Protein AF-A0AAV7DRZ9-F1 (afdb_monomer_lite)

Foldseek 3Di:
DDDDDDDDDDDDDDDDDDDDDDDDDDDDDDDDDDDDDDDDDDDDDDDPCPVVVVVVVVVVVVVLPPDDVLLVVLVVLVVVLVVCVVVVVLVVNVVSLVVSVVSLVPDCCDPPRVDPRSCSQVSLVSVLVSLLVQLLSCLVVVNLVSNVVSVVSNVCSVPVCVPPYDDDPSVLLSLLLVLLSCVLVVVVVVSVVSVVVDDPVSCPDPSNVLSVVLVVCVVVLVVVVLLVCCVVDPDPSCNSSSVSSLVVSLVVLVVVCLVPDQKAALVVNCVSSVPPDSVVVVVCCVPPPVQWDQDPRMTGRPPPPDDPPVVPPPVVVVVVVVVVVVVVVPPDD

Organism: Aristolochia fimbriata (NCBI:txid158543)

Structure (mmCIF, N/CA/C/O backbone):
data_AF-A0AAV7DRZ9-F1
#
_entry.id   AF-A0AAV7DRZ9-F1
#
loop_
_atom_site.group_PDB
_atom_site.id
_atom_site.type_symbol
_atom_site.label_atom_id
_atom_site.label_alt_id
_atom_site.label_comp_id
_atom_site.label_asym_id
_atom_site.label_entity_id
_atom_site.label_seq_id
_atom_site.pdbx_PDB_ins_code
_atom_site.Cartn_x
_atom_site.Cartn_y
_atom_site.Cartn_z
_atom_site.occupancy
_atom_site.B_iso_or_equiv
_atom_site.auth_seq_id
_atom_site.auth_comp_id
_atom_site.auth_asym_id
_atom_site.auth_atom_id
_atom_site.pdbx_PDB_model_num
ATOM 1 N N . MET A 1 1 ? -40.413 0.916 20.045 1.00 35.22 1 MET A N 1
ATOM 2 C CA . MET A 1 1 ? -39.673 1.500 21.181 1.00 35.22 1 MET A CA 1
ATOM 3 C C . MET A 1 1 ? -38.399 2.095 20.602 1.00 35.22 1 MET A C 1
ATOM 5 O O . MET A 1 1 ? -37.513 1.352 20.212 1.00 35.22 1 MET A O 1
ATOM 9 N N . PHE A 1 2 ? -38.403 3.407 20.360 1.00 20.62 2 PHE A N 1
ATOM 10 C CA . PHE A 1 2 ? -37.291 4.137 19.747 1.00 20.62 2 PHE A CA 1
ATOM 11 C C . PHE A 1 2 ? -36.200 4.354 20.800 1.00 20.62 2 PHE A C 1
ATOM 13 O O . PHE A 1 2 ? -36.477 4.968 21.828 1.00 20.62 2 PHE A O 1
ATOM 20 N N . ILE A 1 3 ? -34.983 3.868 20.550 1.00 28.22 3 ILE A N 1
ATOM 21 C CA . ILE A 1 3 ? -33.801 4.224 21.342 1.00 28.22 3 ILE A CA 1
ATOM 22 C C . ILE A 1 3 ? -32.994 5.229 20.525 1.00 28.22 3 ILE A C 1
ATOM 24 O O . ILE A 1 3 ? -32.479 4.940 19.447 1.00 28.22 3 ILE A O 1
ATOM 28 N N . VAL A 1 4 ? -32.973 6.447 21.052 1.00 23.84 4 VAL A N 1
ATOM 29 C CA . VAL A 1 4 ? -32.245 7.615 20.570 1.00 23.84 4 VAL A CA 1
ATOM 30 C C . VAL A 1 4 ? -30.758 7.391 20.839 1.00 23.84 4 VAL A C 1
ATOM 32 O O . VAL A 1 4 ? -30.348 7.366 21.994 1.00 23.84 4 VAL A O 1
ATOM 35 N N . CYS A 1 5 ? -29.949 7.242 19.788 1.00 24.61 5 CYS A N 1
ATOM 36 C CA . CYS A 1 5 ? -28.493 7.251 19.908 1.00 24.61 5 CYS A CA 1
ATOM 37 C C . CYS A 1 5 ? -27.961 8.605 19.422 1.00 24.61 5 CYS A C 1
ATOM 39 O O . CYS A 1 5 ? -28.122 8.991 18.262 1.00 24.61 5 CYS A O 1
ATOM 41 N N . SER A 1 6 ? -27.398 9.359 20.363 1.00 23.88 6 SER A N 1
ATOM 42 C CA . SER A 1 6 ? -26.866 10.708 20.191 1.00 23.88 6 SER A CA 1
ATOM 43 C C . SER A 1 6 ? -25.681 10.691 19.213 1.00 23.88 6 SER A C 1
ATOM 45 O O . SER A 1 6 ? -24.587 10.245 19.557 1.00 23.88 6 SER A O 1
ATOM 47 N N . LYS A 1 7 ? -25.884 11.216 18.000 1.00 25.12 7 LYS A N 1
ATOM 48 C CA . LYS A 1 7 ? -24.803 11.602 17.085 1.00 25.12 7 LYS A CA 1
ATOM 49 C C . LYS A 1 7 ? -24.096 12.841 17.644 1.00 25.12 7 LYS A C 1
ATOM 51 O O . LYS A 1 7 ? -24.665 13.929 17.613 1.00 25.12 7 LYS A O 1
ATOM 56 N N . ARG A 1 8 ? -22.850 12.699 18.104 1.00 23.19 8 ARG A N 1
ATOM 57 C CA . ARG A 1 8 ? -21.896 13.818 18.136 1.00 23.19 8 ARG A CA 1
ATOM 58 C C . ARG A 1 8 ? -21.072 13.783 16.844 1.00 23.19 8 ARG A C 1
ATOM 60 O O . ARG A 1 8 ? -20.504 12.734 16.551 1.00 23.19 8 ARG A O 1
ATOM 67 N N . PRO A 1 9 ? -21.003 14.876 16.069 1.00 24.33 9 PRO A N 1
ATOM 68 C CA . PRO A 1 9 ? -20.107 14.966 14.925 1.00 24.33 9 PRO A CA 1
ATOM 69 C C . PRO A 1 9 ? -18.680 15.226 15.418 1.00 24.33 9 PRO A C 1
ATOM 71 O O . PRO A 1 9 ? -18.432 16.174 16.163 1.00 24.33 9 PRO A O 1
ATOM 74 N N . PHE A 1 10 ? -17.750 14.366 15.011 1.00 24.38 10 PHE A N 1
ATOM 75 C CA . PHE A 1 10 ? -16.320 14.589 15.178 1.00 24.38 10 PHE A CA 1
ATOM 76 C C . PHE A 1 10 ? -15.847 15.471 14.016 1.00 24.38 10 PHE A C 1
ATOM 78 O O . PHE A 1 10 ? -16.060 15.141 12.851 1.00 24.38 10 PHE A O 1
ATOM 85 N N . VAL A 1 11 ? -15.283 16.631 14.347 1.00 23.45 11 VAL A N 1
ATOM 86 C CA . VAL A 1 11 ? -14.788 17.634 13.400 1.00 23.45 11 VAL A CA 1
ATOM 87 C C . VAL A 1 11 ? -13.284 17.424 13.248 1.00 23.45 11 VAL A C 1
ATOM 89 O O . VAL A 1 11 ? -12.530 17.699 14.178 1.00 23.45 11 VAL A O 1
ATOM 92 N N . LEU A 1 12 ? -12.854 16.942 12.082 1.00 25.42 12 LEU A N 1
ATOM 93 C CA . LEU A 1 12 ? -11.479 17.087 11.600 1.00 25.42 12 LEU A CA 1
ATOM 94 C C . LEU A 1 12 ? -11.408 18.343 10.709 1.00 25.42 12 LEU A C 1
ATOM 96 O O . LEU A 1 12 ? -12.383 18.656 10.017 1.00 25.42 12 LEU A O 1
ATOM 100 N N . PRO A 1 13 ? -10.304 19.107 10.751 1.00 23.59 13 PRO A N 1
ATOM 101 C CA . PRO A 1 13 ? -10.217 20.411 10.107 1.00 23.59 13 PRO A CA 1
ATOM 102 C C . PRO A 1 13 ? -10.260 20.294 8.578 1.00 23.59 13 PRO A C 1
ATOM 104 O O . PRO A 1 13 ? -9.341 19.787 7.941 1.00 23.59 13 PRO A O 1
ATOM 107 N N . CYS A 1 14 ? -11.337 20.829 8.003 1.00 22.39 14 CYS A N 1
ATOM 108 C CA . CYS A 1 14 ? -11.463 21.141 6.587 1.00 22.39 14 CYS A CA 1
ATOM 109 C C . CYS A 1 14 ? -10.482 22.263 6.221 1.00 22.39 14 CYS A C 1
ATOM 111 O O . CYS A 1 14 ? -10.643 23.405 6.647 1.00 22.39 14 CYS A O 1
ATOM 113 N N . SER A 1 15 ? -9.510 21.963 5.371 1.00 25.89 15 SER A N 1
ATOM 114 C CA . SER A 1 15 ? -9.007 22.941 4.409 1.00 25.89 15 SER A CA 1
ATOM 115 C C . SER A 1 15 ? -9.118 22.290 3.036 1.00 25.89 15 SER A C 1
ATOM 117 O O . SER A 1 15 ? -9.007 21.074 2.947 1.00 25.89 15 SER A O 1
ATOM 119 N N . TRP A 1 16 ? -9.338 23.096 1.997 1.00 25.05 16 TRP A N 1
ATOM 120 C CA . TRP A 1 16 ? -9.596 22.702 0.600 1.00 25.05 16 TRP A CA 1
ATOM 121 C C . TRP A 1 16 ? -11.071 22.567 0.208 1.00 25.05 16 TRP A C 1
ATOM 123 O O . TRP A 1 16 ? -11.510 21.629 -0.448 1.00 25.05 16 TRP A O 1
ATOM 133 N N . SER A 1 17 ? -11.836 23.614 0.512 1.00 24.94 17 SER A N 1
ATOM 134 C CA . SER A 1 17 ? -12.980 24.010 -0.306 1.00 24.94 17 SER A CA 1
ATOM 135 C C . SER A 1 17 ? -12.605 25.246 -1.123 1.00 24.94 17 SER A C 1
ATOM 137 O O . SER A 1 17 ? -12.512 26.344 -0.577 1.00 24.94 17 SER A O 1
ATOM 139 N N . GLY A 1 18 ? -12.430 25.061 -2.431 1.00 27.45 18 GLY A N 1
ATOM 140 C CA . GLY A 1 18 ? -12.489 26.147 -3.406 1.00 27.45 18 GLY A CA 1
ATOM 141 C C . GLY A 1 18 ? -11.281 26.224 -4.322 1.00 27.45 18 GLY A C 1
ATOM 142 O O . GLY A 1 18 ? -10.365 26.966 -4.021 1.00 27.45 18 GLY A O 1
ATOM 143 N N . PHE A 1 19 ? -11.321 25.526 -5.461 1.00 25.38 19 PHE A N 1
ATOM 144 C CA . PHE A 1 19 ? -10.709 26.010 -6.708 1.00 25.38 19 PHE A CA 1
ATOM 145 C C . PHE A 1 19 ? -11.198 25.201 -7.926 1.00 25.38 19 PHE A C 1
ATOM 147 O O . PHE A 1 19 ? -10.430 24.592 -8.657 1.00 25.38 19 PHE A O 1
ATOM 154 N N . LEU A 1 20 ? -12.516 25.164 -8.155 1.00 24.44 20 LEU A N 1
ATOM 155 C CA . LEU A 1 20 ? -13.104 24.585 -9.373 1.00 24.44 20 LEU A CA 1
ATOM 156 C C . LEU A 1 20 ? -14.297 25.425 -9.847 1.00 24.44 20 LEU A C 1
ATOM 158 O O . LEU A 1 20 ? -15.447 25.077 -9.596 1.00 24.44 20 LEU A O 1
ATOM 162 N N . ARG A 1 21 ? -14.010 26.536 -10.539 1.00 24.16 21 ARG A N 1
ATOM 163 C CA . ARG A 1 21 ? -14.763 27.060 -11.701 1.00 24.16 21 ARG A CA 1
ATOM 164 C C . ARG A 1 21 ? -14.235 28.438 -12.094 1.00 24.16 21 ARG A C 1
ATOM 166 O O . ARG A 1 21 ? -14.507 29.403 -11.403 1.00 24.16 21 ARG A O 1
ATOM 173 N N . GLU A 1 22 ? -13.556 28.511 -13.235 1.00 24.25 22 GLU A N 1
ATOM 174 C CA . GLU A 1 22 ? -13.942 29.379 -14.359 1.00 24.25 22 GLU A CA 1
ATOM 175 C C . GLU A 1 22 ? -12.989 29.139 -15.540 1.00 24.25 22 GLU A C 1
ATOM 177 O O . GLU A 1 22 ? -11.844 29.573 -15.569 1.00 24.25 22 GLU A O 1
ATOM 182 N N . ARG A 1 23 ? -13.474 28.386 -16.534 1.00 25.69 23 ARG A N 1
ATOM 183 C CA . ARG A 1 23 ? -12.884 28.304 -17.872 1.00 25.69 23 ARG A CA 1
ATOM 184 C C . ARG A 1 23 ? -13.725 29.181 -18.795 1.00 25.69 23 ARG A C 1
ATOM 186 O O . ARG A 1 23 ? -14.846 28.796 -19.127 1.00 25.69 23 ARG A O 1
ATOM 193 N N . LYS A 1 24 ? -13.171 30.302 -19.268 1.00 23.50 24 LYS A N 1
ATOM 194 C CA . LYS A 1 24 ? -13.539 30.891 -20.564 1.00 23.50 24 LYS A CA 1
ATOM 195 C C . LYS A 1 24 ? -12.434 31.804 -21.117 1.00 23.50 24 LYS A C 1
ATOM 197 O O . LYS A 1 24 ? -12.211 32.889 -20.616 1.00 23.50 24 LYS A O 1
ATOM 202 N N . ILE A 1 25 ? -11.787 31.291 -22.166 1.00 26.59 25 ILE A N 1
ATOM 203 C CA . ILE A 1 25 ? -11.445 31.949 -23.437 1.00 26.59 25 ILE A CA 1
ATOM 204 C C . ILE A 1 25 ? -10.893 33.381 -23.352 1.00 26.59 25 ILE A C 1
ATOM 206 O O . ILE A 1 25 ? -11.669 34.322 -23.265 1.00 26.59 25 ILE A O 1
ATOM 210 N N . GLU A 1 26 ? -9.602 33.538 -23.659 1.00 22.91 26 GLU A N 1
ATOM 211 C CA . GLU A 1 26 ? -9.152 34.641 -24.513 1.00 22.91 26 GLU A CA 1
ATOM 212 C C . GLU A 1 26 ? -7.910 34.251 -25.330 1.00 22.91 26 GLU A C 1
ATOM 214 O O . GLU A 1 26 ? -6.924 33.712 -24.833 1.00 22.91 26 GLU A O 1
ATOM 219 N N . ARG A 1 27 ? -8.033 34.460 -26.643 1.00 23.50 27 ARG A N 1
ATOM 220 C CA . ARG A 1 27 ? -7.001 34.301 -27.668 1.00 23.50 27 ARG A CA 1
ATOM 221 C C . ARG A 1 27 ? -6.107 35.537 -27.639 1.00 23.50 27 ARG A C 1
ATOM 223 O O . ARG A 1 27 ? -6.655 36.628 -27.730 1.00 23.50 27 ARG A O 1
ATOM 230 N N . ALA A 1 28 ? -4.786 35.383 -27.719 1.00 22.92 28 ALA A N 1
ATOM 231 C CA . ALA A 1 28 ? -3.948 36.388 -28.376 1.00 22.92 28 ALA A CA 1
ATOM 232 C C . ALA A 1 28 ? -2.532 35.886 -28.713 1.00 22.92 28 ALA A C 1
ATOM 234 O O . ALA A 1 28 ? -1.693 35.691 -27.846 1.00 22.92 28 ALA A O 1
ATOM 235 N N . VAL A 1 29 ? -2.289 35.820 -30.024 1.00 24.30 29 VAL A N 1
ATOM 236 C CA . VAL A 1 29 ? -1.103 36.360 -30.708 1.00 24.30 29 VAL A CA 1
ATOM 237 C C . VAL A 1 29 ? 0.222 35.597 -30.577 1.00 24.30 29 VAL A C 1
ATOM 239 O O . VAL A 1 29 ? 1.086 35.854 -29.746 1.00 24.30 29 VAL A O 1
ATOM 242 N N . SER A 1 30 ? 0.413 34.752 -31.589 1.00 24.97 30 SER A N 1
ATOM 243 C CA . SER A 1 30 ? 1.686 34.371 -32.190 1.00 24.97 30 SER A CA 1
ATOM 244 C C . SER A 1 30 ? 2.587 35.579 -32.498 1.00 24.97 30 SER A C 1
ATOM 246 O O . SER A 1 30 ? 2.147 36.548 -33.119 1.00 24.97 30 SER A O 1
ATOM 248 N N . ARG A 1 31 ? 3.884 35.466 -32.191 1.00 24.38 31 ARG A N 1
ATOM 249 C CA . ARG A 1 31 ? 4.956 36.185 -32.899 1.00 24.38 31 ARG A CA 1
ATOM 250 C C . ARG A 1 31 ? 6.119 35.229 -33.214 1.00 24.38 31 ARG A C 1
ATOM 252 O O . ARG A 1 31 ? 6.601 34.572 -32.295 1.00 24.38 31 ARG A O 1
ATOM 259 N N . PRO A 1 32 ? 6.565 35.146 -34.481 1.00 25.70 32 PRO A N 1
ATOM 260 C CA . PRO A 1 32 ? 7.714 34.348 -34.900 1.00 25.70 32 PRO A CA 1
ATOM 261 C C . PRO A 1 32 ? 9.024 35.156 -34.838 1.00 25.70 32 PRO A C 1
ATOM 263 O O . PRO A 1 32 ? 9.035 36.360 -35.091 1.00 25.70 32 PRO A O 1
ATOM 266 N N . LEU A 1 33 ? 10.133 34.472 -34.546 1.00 24.31 33 LEU A N 1
ATOM 267 C CA . LEU A 1 33 ? 11.512 34.959 -34.710 1.00 24.31 33 LEU A CA 1
ATOM 268 C C . LEU A 1 33 ? 12.145 34.324 -35.971 1.00 24.31 33 LEU A C 1
ATOM 270 O O . LEU A 1 33 ? 11.628 33.328 -36.475 1.00 24.31 33 LEU A O 1
ATOM 274 N N . PRO A 1 34 ? 13.173 34.954 -36.566 1.00 27.52 34 PRO A N 1
ATOM 275 C CA . PRO A 1 34 ? 13.081 35.397 -37.953 1.00 27.52 34 PRO A CA 1
ATOM 276 C C . PRO A 1 34 ? 13.782 34.499 -38.978 1.00 27.52 34 PRO A C 1
ATOM 278 O O . PRO A 1 34 ? 14.768 33.819 -38.708 1.00 27.52 34 PRO A O 1
ATOM 281 N N . TYR A 1 35 ? 13.267 34.605 -40.204 1.00 24.05 35 TYR A N 1
ATOM 282 C CA . TYR A 1 35 ? 13.873 34.191 -41.465 1.00 24.05 35 TYR A CA 1
ATOM 283 C C . TYR A 1 35 ? 15.330 34.669 -41.594 1.00 24.05 35 TYR A C 1
ATOM 285 O O . TYR A 1 35 ? 15.583 35.871 -41.685 1.00 24.05 35 TYR A O 1
ATOM 293 N N . LEU A 1 36 ? 16.268 33.728 -41.729 1.00 25.41 36 LEU A N 1
ATOM 294 C CA . LEU A 1 36 ? 17.552 33.978 -42.380 1.00 25.41 36 LEU A CA 1
ATOM 295 C C . LEU A 1 36 ? 17.423 33.638 -43.867 1.00 25.41 36 LEU A C 1
ATOM 297 O O . LEU A 1 36 ? 17.237 32.497 -44.283 1.00 25.41 36 LEU A O 1
ATOM 301 N N . ARG A 1 37 ? 17.470 34.710 -44.651 1.00 23.70 37 ARG A N 1
ATOM 302 C CA . ARG A 1 37 ? 17.458 34.782 -46.107 1.00 23.70 37 ARG A CA 1
ATOM 303 C C . ARG A 1 37 ? 18.757 34.167 -46.640 1.00 23.70 37 ARG A C 1
ATOM 305 O O . ARG A 1 37 ? 19.823 34.733 -46.439 1.00 23.70 37 ARG A O 1
ATOM 312 N N . CYS A 1 38 ? 18.672 33.017 -47.306 1.00 24.53 38 CYS A N 1
ATOM 313 C CA . CYS A 1 38 ? 19.806 32.427 -48.016 1.00 24.53 38 CYS A CA 1
ATOM 314 C C . CYS A 1 38 ? 19.863 33.036 -49.425 1.00 24.53 38 CYS A C 1
ATOM 316 O O . CYS A 1 38 ? 18.997 32.776 -50.266 1.00 24.53 38 CYS A O 1
ATOM 318 N N . GLU A 1 39 ? 20.832 33.923 -49.651 1.00 25.95 39 GLU A N 1
ATOM 319 C CA . GLU A 1 39 ? 21.126 34.494 -50.961 1.00 25.95 39 GLU A CA 1
ATOM 320 C C . GLU A 1 39 ? 21.698 33.432 -51.904 1.00 25.95 39 GLU A C 1
ATOM 322 O O . GLU A 1 39 ? 22.569 32.632 -51.571 1.00 25.95 39 GLU A O 1
ATOM 327 N N . ARG A 1 40 ? 21.160 33.440 -53.120 1.00 27.36 40 ARG A N 1
ATOM 328 C CA . ARG A 1 40 ? 21.489 32.552 -54.226 1.00 27.36 40 ARG A CA 1
ATOM 329 C C . ARG A 1 40 ? 22.808 33.018 -54.859 1.00 27.36 40 ARG A C 1
ATOM 331 O O . ARG A 1 40 ? 22.784 33.859 -55.752 1.00 27.36 40 ARG A O 1
ATOM 338 N N . ALA A 1 41 ? 23.941 32.466 -54.427 1.00 26.92 41 ALA A N 1
ATOM 339 C CA . ALA A 1 41 ? 25.214 32.604 -55.134 1.00 26.92 41 ALA A CA 1
ATOM 340 C C . ALA A 1 41 ? 25.331 31.504 -56.203 1.00 26.92 41 ALA A C 1
ATOM 342 O O . ALA A 1 41 ? 25.386 30.316 -55.892 1.00 26.92 41 ALA A O 1
ATOM 343 N N . ARG A 1 42 ? 25.326 31.906 -57.481 1.00 31.00 42 ARG A N 1
ATOM 344 C CA . ARG A 1 42 ? 25.766 31.062 -58.599 1.00 31.00 42 ARG A CA 1
ATOM 345 C C . ARG A 1 42 ? 27.290 30.965 -58.539 1.00 31.00 42 ARG A C 1
ATOM 347 O O . ARG A 1 42 ? 27.956 31.990 -58.638 1.00 31.00 42 ARG A O 1
ATOM 354 N N . GLY A 1 43 ? 27.811 29.754 -58.419 1.00 27.41 43 GLY A N 1
ATOM 355 C CA . GLY A 1 43 ? 29.219 29.439 -58.619 1.00 27.41 43 GLY A CA 1
ATOM 356 C C . GLY A 1 43 ? 29.325 27.987 -59.058 1.00 27.41 43 GLY A C 1
ATOM 357 O O . GLY A 1 43 ? 28.922 27.097 -58.315 1.00 27.41 43 GLY A O 1
ATOM 358 N N . ASP A 1 44 ? 29.788 27.773 -60.285 1.00 35.94 44 ASP A N 1
ATOM 359 C CA . ASP A 1 44 ? 30.119 26.458 -60.824 1.00 35.94 44 ASP A CA 1
ATOM 360 C C . ASP A 1 44 ? 31.245 25.825 -59.991 1.00 35.94 44 ASP A C 1
ATOM 362 O O . ASP A 1 44 ? 32.318 26.410 -59.841 1.00 35.94 44 ASP A O 1
ATOM 366 N N . VAL A 1 45 ? 31.004 24.625 -59.455 1.00 34.47 45 VAL A N 1
ATOM 367 C CA . VAL A 1 45 ? 32.005 23.794 -58.765 1.00 34.47 45 VAL A CA 1
ATOM 368 C C . VAL A 1 45 ? 31.914 22.375 -59.356 1.00 34.47 45 VAL A C 1
ATOM 370 O O . VAL A 1 45 ? 30.802 21.878 -59.555 1.00 34.47 45 VAL A O 1
ATOM 373 N N . PRO A 1 46 ? 33.042 21.735 -59.724 1.00 33.38 46 PRO A N 1
ATOM 374 C CA . PRO A 1 46 ? 33.059 20.605 -60.651 1.00 33.38 46 PRO A CA 1
ATOM 375 C C . PRO A 1 46 ? 32.543 19.288 -60.048 1.00 33.38 46 PRO A C 1
ATOM 377 O O . PRO A 1 46 ? 32.710 18.985 -58.870 1.00 33.38 46 PRO A O 1
ATOM 380 N N . SER A 1 47 ? 31.947 18.473 -60.917 1.00 37.06 47 SER A N 1
ATOM 381 C CA . SER A 1 47 ? 31.113 17.287 -60.668 1.00 37.06 47 SER A CA 1
ATOM 382 C C . SER A 1 47 ? 31.812 16.050 -60.068 1.00 37.06 47 SER A C 1
ATOM 384 O O . SER A 1 47 ? 31.275 14.953 -60.176 1.00 37.06 47 SER A O 1
ATOM 386 N N . LEU A 1 48 ? 32.990 16.189 -59.453 1.00 38.47 48 LEU A N 1
ATOM 387 C CA . LEU A 1 48 ? 33.819 15.065 -58.981 1.00 38.47 48 LEU A CA 1
ATOM 388 C C . LEU A 1 48 ? 33.827 14.863 -57.452 1.00 38.47 48 LEU A C 1
ATOM 390 O O . LEU A 1 48 ? 34.357 13.858 -56.990 1.00 38.47 48 LEU A O 1
ATOM 394 N N . GLU A 1 49 ? 33.199 15.744 -56.662 1.00 37.31 49 GLU A N 1
ATOM 395 C CA . GLU A 1 49 ? 33.093 15.576 -55.194 1.00 37.31 49 GLU A CA 1
ATOM 396 C C . GLU A 1 49 ? 31.722 15.072 -54.697 1.00 37.31 49 GLU A C 1
ATOM 398 O O . GLU A 1 49 ? 31.586 14.680 -53.537 1.00 37.31 49 GLU A O 1
ATOM 403 N N . LEU A 1 50 ? 30.704 15.010 -55.563 1.00 41.00 50 LEU A N 1
ATOM 404 C CA . LEU A 1 50 ? 29.349 14.573 -55.187 1.00 41.00 50 LEU A CA 1
ATOM 405 C C . LEU A 1 50 ? 29.251 13.062 -54.912 1.00 41.00 50 LEU A C 1
ATOM 407 O O . LEU A 1 50 ? 28.495 12.652 -54.028 1.00 41.00 50 LEU A O 1
ATOM 411 N N . ASP A 1 51 ? 30.053 12.237 -55.590 1.00 41.22 51 ASP A N 1
ATOM 412 C CA . ASP A 1 51 ? 30.065 10.785 -55.366 1.00 41.22 51 ASP A CA 1
ATOM 413 C C . ASP A 1 51 ? 30.738 10.402 -54.038 1.00 41.22 51 ASP A C 1
ATOM 415 O O . ASP A 1 51 ? 30.300 9.468 -53.362 1.00 41.22 51 ASP A O 1
ATOM 419 N N . SER A 1 52 ? 31.737 11.174 -53.598 1.00 42.34 52 SER A N 1
ATOM 420 C CA . SER A 1 52 ? 32.438 11.001 -52.319 1.00 42.34 52 SER A CA 1
ATOM 421 C C . SER A 1 52 ? 31.510 11.251 -51.128 1.00 42.34 52 SER A C 1
ATOM 423 O O . SER A 1 52 ? 31.480 10.472 -50.173 1.00 42.34 52 SER A O 1
ATOM 425 N N . VAL A 1 53 ? 30.697 12.311 -51.205 1.00 48.84 53 VAL A N 1
ATOM 426 C CA . VAL A 1 53 ? 29.719 12.671 -50.166 1.00 48.84 53 VAL A CA 1
ATOM 427 C C . VAL A 1 53 ? 28.539 11.693 -50.168 1.00 48.84 53 VAL A C 1
ATOM 429 O O . VAL A 1 53 ? 28.079 11.290 -49.101 1.00 48.84 53 VAL A O 1
ATOM 432 N N . ALA A 1 54 ? 28.098 11.214 -51.336 1.00 42.66 54 ALA A N 1
ATOM 433 C CA . ALA A 1 54 ? 27.053 10.195 -51.434 1.00 42.66 54 ALA A CA 1
ATOM 434 C C . ALA A 1 54 ? 27.506 8.818 -50.905 1.00 42.66 54 ALA A C 1
ATOM 436 O O . ALA A 1 54 ? 26.722 8.124 -50.253 1.00 42.66 54 ALA A O 1
ATOM 437 N N . LEU A 1 55 ? 28.764 8.421 -51.129 1.00 45.94 55 LEU A N 1
ATOM 438 C CA . LEU A 1 55 ? 29.352 7.196 -50.569 1.00 45.94 55 LEU A CA 1
ATOM 439 C C . LEU A 1 55 ? 29.584 7.298 -49.058 1.00 45.94 55 LEU A C 1
ATOM 441 O O . LEU A 1 55 ? 29.323 6.328 -48.348 1.00 45.94 55 LEU A O 1
ATOM 445 N N . LEU A 1 56 ? 29.987 8.465 -48.545 1.00 44.50 56 LEU A N 1
ATOM 446 C CA . LEU A 1 56 ? 30.098 8.724 -47.105 1.00 44.50 56 LEU A CA 1
ATOM 447 C C . LEU A 1 56 ? 28.727 8.759 -46.420 1.00 44.50 56 LEU A C 1
ATOM 449 O O . LEU A 1 56 ? 28.568 8.135 -45.374 1.00 44.50 56 LEU A O 1
ATOM 453 N N . SER A 1 57 ? 27.707 9.375 -47.029 1.00 39.38 57 SER A N 1
ATOM 454 C CA . SER A 1 57 ? 26.322 9.308 -46.542 1.00 39.38 57 SER A CA 1
ATOM 455 C C . SER A 1 57 ? 25.769 7.887 -46.577 1.00 39.38 57 SER A C 1
ATOM 457 O O . SER A 1 57 ? 25.109 7.481 -45.625 1.00 39.38 57 SER A O 1
ATOM 459 N N . ARG A 1 58 ? 26.072 7.093 -47.614 1.00 38.25 58 ARG A N 1
ATOM 460 C CA . ARG A 1 58 ? 25.695 5.670 -47.667 1.00 38.25 58 ARG A CA 1
ATOM 461 C C . ARG A 1 58 ? 26.461 4.835 -46.645 1.00 38.25 58 ARG A C 1
ATOM 463 O O . ARG A 1 58 ? 25.862 3.941 -46.065 1.00 38.25 58 ARG A O 1
ATOM 470 N N . HIS A 1 59 ? 27.729 5.124 -46.361 1.00 40.12 59 HIS A N 1
ATOM 471 C CA . HIS A 1 59 ? 28.482 4.447 -45.300 1.00 40.12 59 HIS A CA 1
ATOM 472 C C . HIS A 1 59 ? 28.022 4.842 -43.889 1.00 40.12 59 HIS A C 1
ATOM 474 O O . HIS A 1 59 ? 27.978 3.976 -43.016 1.00 40.12 59 HIS A O 1
ATOM 480 N N . LEU A 1 60 ? 27.616 6.096 -43.674 1.00 37.09 60 LEU A N 1
ATOM 481 C CA . LEU A 1 60 ? 27.002 6.570 -42.428 1.00 37.09 60 LEU A CA 1
ATOM 482 C C . LEU A 1 60 ? 25.599 5.973 -42.220 1.00 37.09 60 LEU A C 1
ATOM 484 O O . LEU A 1 60 ? 25.305 5.511 -41.123 1.00 37.09 60 LEU A O 1
ATOM 488 N N . HIS A 1 61 ? 24.776 5.870 -43.271 1.00 31.23 61 HIS A N 1
ATOM 489 C CA . HIS A 1 61 ? 23.482 5.168 -43.216 1.00 31.23 61 HIS A CA 1
ATOM 490 C C . HIS A 1 61 ? 23.632 3.646 -43.063 1.00 31.23 61 HIS A C 1
ATOM 492 O O . HIS A 1 61 ? 22.835 3.007 -42.389 1.00 31.23 61 HIS A O 1
ATOM 498 N N . ARG A 1 62 ? 24.662 3.031 -43.659 1.00 32.00 62 ARG A N 1
ATOM 499 C CA . ARG A 1 62 ? 24.895 1.580 -43.540 1.00 32.00 62 ARG A CA 1
ATOM 500 C C . ARG A 1 62 ? 25.479 1.195 -42.178 1.00 32.00 62 ARG A C 1
ATOM 502 O O . ARG A 1 62 ? 25.240 0.084 -41.724 1.00 32.00 62 ARG A O 1
ATOM 509 N N . ARG A 1 63 ? 26.192 2.111 -41.506 1.00 35.38 63 ARG A N 1
ATOM 510 C CA . ARG A 1 63 ? 26.594 1.966 -40.095 1.00 35.38 63 ARG A CA 1
ATOM 511 C C . ARG A 1 63 ? 25.434 2.152 -39.116 1.00 35.38 63 ARG A C 1
ATOM 513 O O . ARG A 1 63 ? 25.491 1.557 -38.053 1.00 35.38 63 ARG A O 1
ATOM 520 N N . SER A 1 64 ? 24.384 2.900 -39.467 1.00 34.50 64 SER A N 1
ATOM 521 C CA . SER A 1 64 ? 23.216 3.083 -38.587 1.00 34.50 64 SER A CA 1
ATOM 522 C C . SER A 1 64 ? 22.221 1.913 -38.603 1.00 34.50 64 SER A C 1
ATOM 524 O O . SER A 1 64 ? 21.221 1.972 -37.902 1.00 34.50 64 SER A O 1
ATOM 526 N N . LEU A 1 65 ? 22.459 0.884 -39.423 1.00 34.44 65 LEU A N 1
ATOM 527 C CA . LEU A 1 65 ? 21.611 -0.310 -39.568 1.00 34.44 65 LEU A CA 1
ATOM 528 C C . LEU A 1 65 ? 22.298 -1.598 -39.084 1.00 34.44 65 LEU A C 1
ATOM 530 O O . LEU A 1 65 ? 21.705 -2.673 -39.146 1.00 34.44 65 LEU A O 1
ATOM 534 N N . ALA A 1 66 ? 23.544 -1.513 -38.612 1.00 38.97 66 ALA A N 1
ATOM 535 C CA . ALA A 1 66 ? 24.168 -2.615 -37.899 1.00 38.97 66 ALA A CA 1
ATOM 536 C C . ALA A 1 66 ? 23.682 -2.553 -36.446 1.00 38.97 66 ALA A C 1
ATOM 538 O O . ALA A 1 66 ? 24.031 -1.621 -35.728 1.00 38.97 66 ALA A O 1
ATOM 539 N N . MET A 1 67 ? 22.851 -3.514 -36.034 1.00 49.28 67 MET A N 1
ATOM 540 C CA . MET A 1 67 ? 22.538 -3.729 -34.618 1.00 49.28 67 MET A CA 1
ATOM 541 C C . MET A 1 67 ? 23.856 -3.794 -33.847 1.00 49.28 67 MET A C 1
ATOM 543 O O . MET A 1 67 ? 24.730 -4.595 -34.194 1.00 49.28 67 MET A O 1
ATOM 547 N N . ASP A 1 68 ? 24.019 -2.939 -32.840 1.00 61.47 68 ASP A N 1
ATOM 548 C CA . ASP A 1 68 ? 25.236 -2.929 -32.042 1.00 61.47 68 ASP A CA 1
ATOM 549 C C . ASP A 1 68 ? 25.450 -4.327 -31.425 1.00 61.47 68 ASP A C 1
ATOM 551 O O . ASP A 1 68 ? 24.501 -4.937 -30.914 1.00 61.47 68 ASP A O 1
ATOM 555 N N . PRO A 1 69 ? 26.676 -4.882 -31.455 1.00 65.88 69 PRO A N 1
ATOM 556 C CA . PRO A 1 69 ? 26.941 -6.232 -30.946 1.00 65.88 69 PRO A CA 1
ATOM 557 C C . PRO A 1 69 ? 26.541 -6.376 -29.468 1.00 65.88 69 PRO A C 1
ATOM 559 O O . PRO A 1 69 ? 26.073 -7.434 -29.053 1.00 65.88 69 PRO A O 1
ATOM 562 N N . LYS A 1 70 ? 26.616 -5.276 -28.708 1.00 67.50 70 LYS A N 1
ATOM 563 C CA . LYS A 1 70 ? 26.171 -5.181 -27.313 1.00 67.50 70 LYS A CA 1
ATOM 564 C C . LYS A 1 70 ? 24.654 -5.308 -27.148 1.00 67.50 70 LYS A C 1
ATOM 566 O O . LYS A 1 70 ? 24.194 -5.978 -26.231 1.00 67.50 70 LYS A O 1
ATOM 571 N N . LEU A 1 71 ? 23.864 -4.730 -28.056 1.00 68.81 71 LEU A N 1
ATOM 572 C CA . LEU A 1 71 ? 22.402 -4.856 -28.038 1.00 68.81 71 LEU A CA 1
ATOM 573 C C . LEU A 1 71 ? 21.977 -6.319 -28.245 1.00 68.81 71 LEU A C 1
ATOM 575 O O . LEU A 1 71 ? 21.026 -6.805 -27.632 1.00 68.81 71 LEU A O 1
ATOM 579 N N . THR A 1 72 ? 22.724 -7.039 -29.086 1.00 73.50 72 THR A N 1
ATOM 580 C CA . THR A 1 72 ? 22.491 -8.464 -29.353 1.00 73.50 72 THR A CA 1
ATOM 581 C C . THR A 1 72 ? 22.826 -9.319 -28.128 1.00 73.50 72 THR A C 1
ATOM 583 O O . THR A 1 72 ? 22.066 -10.225 -27.793 1.00 73.50 72 THR A O 1
ATOM 586 N N . GLU A 1 73 ? 23.918 -9.012 -27.423 1.00 77.44 73 GLU A N 1
ATOM 587 C CA . GLU A 1 73 ? 24.300 -9.692 -26.179 1.00 77.44 73 GLU A CA 1
ATOM 588 C C . GLU A 1 73 ? 23.258 -9.488 -25.068 1.00 77.44 73 GLU A C 1
ATOM 590 O O . GLU A 1 73 ? 22.798 -10.461 -24.468 1.00 77.44 73 GLU A O 1
ATOM 595 N N . VAL A 1 74 ? 22.798 -8.250 -24.856 1.00 77.69 74 VAL A N 1
ATOM 596 C CA . VAL A 1 74 ? 21.746 -7.950 -23.869 1.00 77.69 74 VAL A CA 1
ATOM 597 C C . VAL A 1 74 ? 20.438 -8.646 -24.231 1.00 77.69 74 VAL A C 1
ATOM 599 O O . VAL A 1 74 ? 19.811 -9.244 -23.362 1.00 77.69 74 VAL A O 1
ATOM 602 N N . SER A 1 75 ? 20.060 -8.663 -25.511 1.00 79.44 75 SER A N 1
ATOM 603 C CA . SER A 1 75 ? 18.860 -9.375 -25.969 1.00 79.44 75 SER A CA 1
ATOM 604 C C . SER A 1 75 ? 18.956 -10.886 -25.717 1.00 79.44 75 SER A C 1
ATOM 606 O O . SER A 1 75 ? 17.993 -11.502 -25.271 1.00 79.44 75 SER A O 1
ATOM 608 N N . GLN A 1 76 ? 20.124 -11.502 -25.931 1.00 83.00 76 GLN A N 1
ATOM 609 C CA . GLN A 1 76 ? 20.331 -12.930 -25.653 1.00 83.00 76 GLN A CA 1
ATOM 610 C C . GLN A 1 76 ? 20.271 -13.252 -24.155 1.00 83.00 76 GLN A C 1
ATOM 612 O O . GLN A 1 76 ? 19.701 -14.274 -23.764 1.00 83.00 76 GLN A O 1
ATOM 617 N N . ILE A 1 77 ? 20.854 -12.400 -23.309 1.00 81.44 77 ILE A N 1
ATOM 618 C CA . ILE A 1 77 ? 20.779 -12.552 -21.850 1.00 81.44 77 ILE A CA 1
ATOM 619 C C . ILE A 1 77 ? 19.339 -12.329 -21.374 1.00 81.44 77 ILE A C 1
ATOM 621 O O . ILE A 1 77 ? 18.866 -13.064 -20.508 1.00 81.44 77 ILE A O 1
ATOM 625 N N . PHE A 1 78 ? 18.617 -11.389 -21.980 1.00 82.25 78 PHE A N 1
ATOM 626 C CA . PHE A 1 78 ? 17.216 -11.126 -21.677 1.00 82.25 78 PHE A CA 1
ATOM 627 C C . PHE A 1 78 ? 16.305 -12.303 -22.050 1.00 82.25 78 PHE A C 1
ATOM 629 O O . PHE A 1 78 ? 15.465 -12.698 -21.249 1.00 82.25 78 PHE A O 1
ATOM 636 N N . GLU A 1 79 ? 16.519 -12.953 -23.195 1.00 84.38 79 GLU A N 1
ATOM 637 C CA . GLU A 1 79 ? 15.777 -14.171 -23.550 1.00 84.38 79 GLU A CA 1
ATOM 638 C C . GLU A 1 79 ? 16.087 -15.340 -22.601 1.00 84.38 79 GLU A C 1
ATOM 640 O O . GLU A 1 79 ? 15.189 -16.082 -22.195 1.00 84.38 79 GLU A O 1
ATOM 645 N N . ARG A 1 80 ? 17.343 -15.476 -22.150 1.00 83.38 80 ARG A N 1
ATOM 646 C CA . ARG A 1 80 ? 17.695 -16.442 -21.091 1.00 83.38 80 ARG A CA 1
ATOM 647 C C . ARG A 1 80 ? 17.007 -16.114 -19.769 1.00 83.38 80 ARG A C 1
ATOM 649 O O . ARG A 1 80 ? 16.565 -17.029 -19.079 1.00 83.38 80 ARG A O 1
ATOM 656 N N . PHE A 1 81 ? 16.898 -14.833 -19.434 1.00 83.56 81 PHE A N 1
ATOM 657 C CA . PHE A 1 81 ? 16.187 -14.364 -18.253 1.00 83.56 81 PHE A CA 1
ATOM 658 C C . PHE A 1 81 ? 14.681 -14.653 -18.351 1.00 83.56 81 PHE A C 1
ATOM 660 O O . PHE A 1 81 ? 14.125 -15.213 -17.412 1.00 83.56 81 PHE A O 1
ATOM 667 N N . LYS A 1 82 ? 14.031 -14.406 -19.497 1.00 83.88 82 LYS A N 1
ATOM 668 C CA . LYS A 1 82 ? 12.627 -14.801 -19.730 1.00 83.88 82 LYS A CA 1
ATOM 669 C C . LYS A 1 82 ? 12.429 -16.309 -19.577 1.00 83.88 82 LYS A C 1
ATOM 671 O O . LYS A 1 82 ? 11.490 -16.745 -18.914 1.00 83.88 82 LYS A O 1
ATOM 676 N N . ALA A 1 83 ? 13.332 -17.115 -20.136 1.00 85.56 83 ALA A N 1
ATOM 677 C CA . ALA A 1 83 ? 13.275 -18.568 -20.002 1.00 85.56 83 ALA A CA 1
ATOM 678 C C . ALA A 1 83 ? 13.447 -19.032 -18.541 1.00 85.56 83 ALA A C 1
ATOM 680 O O 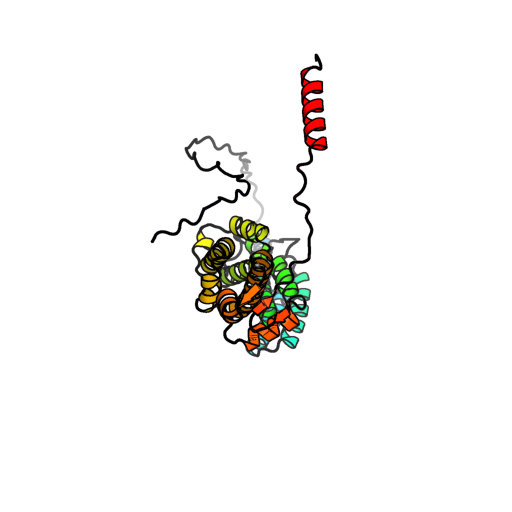. ALA A 1 83 ? 12.756 -19.953 -18.105 1.00 85.56 83 ALA A O 1
ATOM 681 N N . ALA A 1 84 ? 14.334 -18.393 -17.772 1.00 81.38 84 ALA A N 1
ATOM 682 C CA . ALA A 1 84 ? 14.502 -18.655 -16.340 1.00 81.38 84 ALA A CA 1
ATOM 683 C C . ALA A 1 84 ? 13.277 -18.208 -15.521 1.00 81.38 84 ALA A C 1
ATOM 685 O O . ALA A 1 84 ? 12.851 -18.919 -14.612 1.00 81.38 84 ALA A O 1
ATOM 686 N N . PHE A 1 85 ? 12.655 -17.090 -15.902 1.00 79.62 85 PHE A N 1
ATOM 687 C CA . PHE A 1 85 ? 11.455 -16.554 -15.264 1.00 79.62 85 PHE A CA 1
ATOM 688 C C . PHE A 1 85 ? 10.239 -17.471 -15.441 1.00 79.62 85 PHE A C 1
ATOM 690 O O . PHE A 1 85 ? 9.485 -17.685 -14.494 1.00 79.62 85 PHE A O 1
ATOM 697 N N . VAL A 1 86 ? 10.072 -18.075 -16.625 1.00 84.00 86 VAL A N 1
ATOM 698 C CA . VAL A 1 86 ? 9.031 -19.094 -16.873 1.00 84.00 86 VAL A CA 1
ATOM 699 C C . VAL A 1 86 ? 9.285 -20.365 -16.059 1.00 84.00 86 VAL A C 1
ATOM 701 O O . VAL A 1 86 ? 8.345 -21.034 -15.639 1.00 84.00 86 VAL A O 1
ATOM 704 N N . ARG A 1 87 ? 10.555 -20.696 -15.805 1.00 82.50 87 ARG A N 1
ATOM 705 C CA . ARG A 1 87 ? 10.956 -21.849 -14.988 1.00 82.50 87 ARG A CA 1
ATOM 706 C C . ARG A 1 87 ? 10.901 -21.583 -13.477 1.00 82.50 87 ARG A C 1
ATOM 708 O O . ARG A 1 87 ? 11.179 -22.508 -12.720 1.00 82.50 87 ARG A O 1
ATOM 715 N N . SER A 1 88 ? 10.545 -20.367 -13.051 1.00 78.88 88 SER A N 1
ATOM 716 C CA . SER A 1 88 ? 10.495 -19.930 -11.645 1.00 78.88 88 SER A CA 1
ATOM 717 C C . SER A 1 88 ? 11.808 -20.129 -10.871 1.00 78.88 88 SER A C 1
ATOM 719 O O . SER A 1 88 ? 11.795 -20.370 -9.668 1.00 78.88 88 SER A O 1
ATOM 721 N N . ASP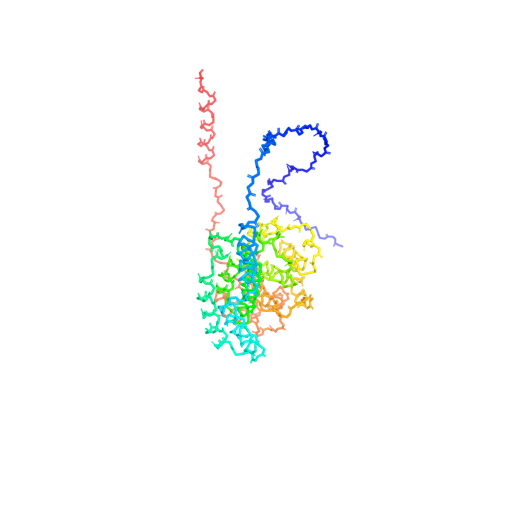 A 1 89 ? 12.956 -20.029 -11.547 1.00 84.00 89 ASP A N 1
ATOM 722 C CA . ASP A 1 89 ? 14.271 -20.096 -10.900 1.00 84.00 89 ASP A CA 1
ATOM 723 C C . ASP A 1 89 ? 14.711 -18.680 -10.481 1.00 84.00 89 ASP A C 1
ATOM 725 O O . ASP A 1 89 ? 15.297 -17.921 -11.259 1.00 84.00 89 ASP A O 1
ATOM 729 N N . PHE A 1 90 ? 14.362 -18.294 -9.252 1.00 81.00 90 PHE A N 1
ATOM 730 C CA . PHE A 1 90 ? 14.542 -16.928 -8.750 1.00 81.00 90 PHE A CA 1
ATOM 731 C C . PHE A 1 90 ? 16.014 -16.543 -8.526 1.00 81.00 90 PHE A C 1
ATOM 733 O O . PHE A 1 90 ? 16.396 -15.399 -8.788 1.00 81.00 90 PHE A O 1
ATOM 740 N N . ASP A 1 91 ? 16.866 -17.486 -8.115 1.00 82.25 91 ASP A N 1
ATOM 741 C CA . ASP A 1 91 ? 18.290 -17.235 -7.857 1.00 82.25 91 ASP A CA 1
ATOM 742 C C . ASP A 1 91 ? 19.065 -16.952 -9.145 1.00 82.25 91 ASP A C 1
ATOM 744 O O . ASP A 1 91 ? 19.879 -16.020 -9.221 1.00 82.25 91 ASP A O 1
ATOM 748 N N . THR A 1 92 ? 18.794 -17.726 -10.199 1.00 82.50 92 THR A N 1
ATOM 749 C CA . THR A 1 92 ? 19.385 -17.461 -11.515 1.00 82.50 92 THR A CA 1
ATOM 750 C C . THR A 1 92 ? 18.836 -16.172 -12.117 1.00 82.50 92 THR A C 1
ATOM 752 O O . THR A 1 92 ? 19.621 -15.397 -12.667 1.00 82.50 92 THR A O 1
ATOM 755 N N . CYS A 1 93 ? 17.543 -15.875 -11.938 1.00 82.12 93 CYS A N 1
ATOM 756 C CA . CYS A 1 93 ? 16.956 -14.599 -12.347 1.00 82.12 93 CYS A CA 1
ATOM 757 C C . CYS A 1 93 ? 17.655 -13.413 -11.672 1.00 82.12 93 CYS A C 1
ATOM 759 O O . CYS A 1 93 ? 18.029 -12.465 -12.358 1.00 82.12 93 CYS A O 1
ATOM 761 N N . ARG A 1 94 ? 17.924 -13.479 -10.362 1.00 83.62 94 ARG A N 1
ATOM 762 C CA . ARG A 1 94 ? 18.613 -12.408 -9.622 1.00 83.62 94 ARG A CA 1
ATOM 763 C C . ARG A 1 94 ? 20.042 -12.177 -10.122 1.00 83.62 94 ARG A C 1
ATOM 765 O O . ARG A 1 94 ? 20.468 -11.030 -10.264 1.00 83.62 94 ARG A O 1
ATOM 772 N N . ARG A 1 95 ? 20.776 -13.253 -10.429 1.00 86.69 95 ARG A N 1
ATOM 773 C CA . ARG A 1 95 ? 22.130 -13.179 -11.008 1.00 86.69 95 ARG A CA 1
ATOM 774 C C . ARG A 1 95 ? 22.136 -12.624 -12.431 1.00 86.69 95 ARG A C 1
ATOM 776 O O . ARG A 1 95 ? 23.002 -11.825 -12.768 1.00 86.69 95 ARG A O 1
ATOM 783 N N . LEU A 1 96 ? 21.196 -13.052 -13.269 1.00 83.50 96 LEU A N 1
ATOM 784 C CA . LEU A 1 96 ? 21.075 -12.552 -14.639 1.00 83.50 96 LEU A CA 1
ATOM 785 C C . LEU A 1 96 ? 20.636 -11.085 -14.651 1.00 83.50 96 LEU A C 1
ATOM 787 O O . LEU A 1 96 ? 21.141 -10.302 -15.445 1.00 83.50 96 LEU A O 1
ATOM 791 N N . LEU A 1 97 ? 19.762 -10.689 -13.727 1.00 84.06 97 LEU A N 1
ATOM 792 C CA . LEU A 1 97 ? 19.308 -9.314 -13.565 1.00 84.06 97 LEU A CA 1
ATOM 793 C C . LEU A 1 97 ? 20.430 -8.386 -13.088 1.00 84.06 97 LEU A C 1
ATOM 795 O O . LEU A 1 97 ? 20.526 -7.266 -13.580 1.00 84.06 97 LEU A O 1
ATOM 799 N N . SER A 1 98 ? 21.318 -8.827 -12.190 1.00 84.94 98 SER A N 1
ATOM 800 C CA . SER A 1 98 ? 22.484 -8.016 -11.814 1.00 84.94 98 SER A CA 1
ATOM 801 C C . SER A 1 98 ? 23.452 -7.831 -12.985 1.00 84.94 98 SER A C 1
ATOM 803 O O . SER A 1 98 ? 23.929 -6.720 -13.206 1.00 84.94 98 SER A O 1
ATOM 805 N N . GLN A 1 99 ? 23.676 -8.877 -13.787 1.00 83.75 99 GLN A N 1
ATOM 806 C CA . GLN A 1 99 ? 24.465 -8.788 -15.020 1.00 83.75 99 GLN A CA 1
ATOM 807 C C . GLN A 1 99 ? 23.817 -7.848 -16.045 1.00 83.75 99 GLN A C 1
ATOM 809 O O . GLN A 1 99 ? 24.500 -6.989 -16.597 1.00 83.75 99 GLN A O 1
ATOM 814 N N . LEU A 1 100 ? 22.500 -7.951 -16.249 1.00 82.88 100 LEU A N 1
ATOM 815 C CA . LEU A 1 100 ? 21.740 -7.055 -17.123 1.00 82.88 100 LEU A CA 1
ATOM 816 C C . LEU A 1 100 ? 21.820 -5.603 -16.646 1.00 82.88 100 LEU A C 1
ATOM 818 O O . LEU A 1 100 ? 22.077 -4.725 -17.458 1.00 82.88 100 LEU A O 1
ATOM 822 N N . LYS A 1 101 ? 21.677 -5.336 -15.341 1.00 83.19 101 LYS A N 1
ATOM 823 C CA . LYS A 1 101 ? 21.803 -3.980 -14.780 1.00 83.19 101 LYS A CA 1
ATOM 824 C C . LYS A 1 101 ? 23.185 -3.377 -15.029 1.00 83.19 101 LYS A C 1
ATOM 826 O O . LYS A 1 101 ? 23.261 -2.204 -15.372 1.00 83.19 101 LYS A O 1
ATOM 831 N N . VAL A 1 102 ? 24.259 -4.161 -14.904 1.00 84.12 102 VAL A N 1
ATOM 832 C CA . VAL A 1 102 ? 25.622 -3.696 -15.221 1.00 84.12 102 VAL A CA 1
ATOM 833 C C . VAL A 1 102 ? 25.745 -3.374 -16.708 1.00 84.12 102 VAL A C 1
ATOM 835 O O . VAL A 1 102 ? 26.181 -2.280 -17.053 1.00 84.12 102 VAL A O 1
ATOM 838 N N . LEU A 1 103 ? 25.293 -4.273 -17.585 1.00 77.62 103 LEU A N 1
ATOM 839 C CA . LEU A 1 103 ? 25.325 -4.046 -19.033 1.00 77.62 103 LEU A CA 1
ATOM 840 C C . LEU A 1 103 ? 24.481 -2.836 -19.448 1.00 77.62 103 LEU A C 1
ATOM 842 O O . LEU A 1 103 ? 24.864 -2.112 -20.363 1.00 77.62 103 LEU A O 1
ATOM 846 N N . LEU A 1 104 ? 23.376 -2.572 -18.744 1.00 75.44 104 LEU A N 1
ATOM 847 C CA . LEU A 1 104 ? 22.550 -1.396 -18.985 1.00 75.44 104 LEU A CA 1
ATOM 848 C C . LEU A 1 104 ? 23.319 -0.093 -18.712 1.00 75.44 104 LEU A C 1
ATOM 850 O O . LEU A 1 104 ? 23.186 0.849 -19.484 1.00 75.44 104 LEU A O 1
ATOM 854 N N . THR A 1 105 ? 24.194 -0.042 -17.700 1.00 76.19 105 THR A N 1
ATOM 855 C CA . THR A 1 105 ? 24.985 1.174 -17.405 1.00 76.19 105 THR A CA 1
ATOM 856 C C . THR A 1 105 ? 25.950 1.590 -18.517 1.00 76.19 105 THR A C 1
ATOM 858 O O . THR A 1 105 ? 26.384 2.739 -18.548 1.00 76.19 105 THR A O 1
ATOM 861 N N . GLU A 1 106 ? 26.282 0.687 -19.443 1.00 72.44 106 GLU A N 1
ATOM 862 C CA . GLU A 1 106 ? 27.194 0.982 -20.548 1.00 72.44 106 GLU A CA 1
ATOM 863 C C . GLU A 1 106 ? 26.520 1.716 -21.719 1.00 72.44 106 GLU A C 1
ATOM 865 O O . GLU A 1 106 ? 27.224 2.201 -22.612 1.00 72.44 106 GLU A O 1
ATOM 870 N N . PHE A 1 107 ? 25.183 1.799 -21.753 1.00 65.06 107 PHE A N 1
ATOM 871 C CA . PHE A 1 107 ? 24.470 2.440 -22.859 1.00 65.06 107 PHE A CA 1
ATOM 872 C C . PHE A 1 107 ? 24.448 3.974 -22.720 1.00 65.06 107 PHE A C 1
ATOM 874 O O . PHE A 1 107 ? 23.995 4.504 -21.704 1.00 65.06 107 PHE A O 1
ATOM 881 N N . PRO A 1 108 ? 24.856 4.724 -23.764 1.00 59.31 108 PRO A N 1
ATOM 882 C CA . PRO A 1 108 ? 24.880 6.191 -23.747 1.00 59.31 108 PRO A CA 1
ATOM 883 C C . PRO A 1 108 ? 23.489 6.837 -23.907 1.00 59.31 108 PRO A C 1
ATOM 885 O O . PRO A 1 108 ? 23.352 8.057 -23.790 1.00 59.31 108 PRO A O 1
ATOM 888 N N . SER A 1 109 ? 22.464 6.041 -24.217 1.00 57.53 109 SER A N 1
ATOM 889 C CA . SER A 1 109 ? 21.076 6.476 -24.412 1.00 57.53 109 SER A CA 1
ATOM 890 C C . SER A 1 109 ? 20.268 6.564 -23.115 1.00 57.53 109 SER A C 1
ATOM 892 O O . SER A 1 109 ? 19.213 7.200 -23.107 1.00 57.53 109 SER A O 1
ATOM 894 N N . LEU A 1 110 ? 20.756 5.965 -22.025 1.00 62.03 110 LEU A N 1
ATOM 895 C CA . LEU A 1 110 ? 20.085 5.961 -20.728 1.00 62.03 110 LEU A CA 1
ATOM 896 C C . LEU A 1 110 ? 20.273 7.295 -19.972 1.00 62.03 110 LEU A C 1
ATOM 898 O O . LEU A 1 110 ? 21.178 8.081 -20.295 1.00 62.03 110 LEU A O 1
ATOM 902 N N . PRO A 1 111 ? 19.436 7.583 -18.955 1.00 54.72 111 PRO A N 1
ATOM 903 C CA . PRO A 1 111 ? 19.654 8.730 -18.069 1.00 54.72 111 PRO A CA 1
ATOM 904 C C . PRO A 1 111 ? 21.050 8.582 -17.438 1.00 54.72 111 PRO A C 1
ATOM 906 O O . PRO A 1 111 ? 21.307 7.520 -16.867 1.00 54.72 111 PRO A O 1
ATOM 909 N N . PRO A 1 112 ? 21.992 9.547 -17.553 1.00 51.84 112 PRO A N 1
ATOM 910 C CA . PRO A 1 112 ? 21.826 11.006 -17.659 1.00 51.84 112 PRO A CA 1
ATOM 911 C C . PRO A 1 112 ? 22.147 11.653 -19.028 1.00 51.84 112 PRO A C 1
ATOM 913 O O . PRO A 1 112 ? 22.151 12.880 -19.122 1.00 51.84 112 PRO A O 1
ATOM 916 N N . LEU A 1 113 ? 22.467 10.884 -20.076 1.00 53.50 113 LEU A N 1
ATOM 917 C CA . LEU A 1 113 ? 23.038 11.439 -21.317 1.00 53.50 113 LEU A CA 1
ATOM 918 C C . LEU A 1 113 ? 22.024 11.635 -22.454 1.00 53.50 113 LEU A C 1
ATOM 920 O O . LEU A 1 113 ? 22.263 12.495 -23.303 1.00 53.50 113 LEU A O 1
ATOM 924 N N . PHE A 1 114 ? 20.916 10.877 -22.474 1.00 59.31 114 PHE A N 1
ATOM 925 C CA . PHE A 1 114 ? 19.838 10.955 -23.481 1.00 59.31 114 PHE A CA 1
ATOM 926 C C . PHE A 1 114 ? 20.343 11.181 -24.922 1.00 59.31 114 PHE A C 1
ATOM 928 O O . PHE A 1 114 ? 19.762 11.952 -25.697 1.00 59.31 114 PHE A O 1
ATOM 935 N N . GLN A 1 115 ? 21.461 10.550 -25.296 1.00 57.59 115 GLN A N 1
ATOM 936 C CA . GLN A 1 115 ? 22.028 10.756 -26.622 1.00 57.59 115 GLN A CA 1
ATOM 937 C C . GLN A 1 115 ? 21.093 10.133 -27.658 1.00 57.59 115 GLN A C 1
ATOM 939 O O . GLN A 1 115 ? 20.774 8.946 -27.609 1.00 57.59 115 GLN A O 1
ATOM 944 N N . LYS A 1 116 ? 20.636 10.956 -28.608 1.00 54.41 116 LYS A N 1
ATOM 945 C CA . LYS A 1 116 ? 19.763 10.533 -29.708 1.00 54.41 116 LYS A CA 1
ATOM 946 C C . LYS A 1 116 ? 20.564 9.742 -30.745 1.00 54.41 116 LYS A C 1
ATOM 948 O O . LYS A 1 116 ? 20.878 10.247 -31.820 1.00 54.41 116 LYS A O 1
ATOM 953 N N . THR A 1 117 ? 20.906 8.506 -30.408 1.00 59.88 117 THR A N 1
ATOM 954 C CA . THR A 1 117 ? 21.448 7.514 -31.344 1.00 59.88 117 THR A CA 1
ATOM 955 C C . THR A 1 117 ? 20.300 6.876 -32.134 1.00 59.88 117 THR A C 1
ATOM 957 O O . THR A 1 117 ? 19.180 6.782 -31.637 1.00 59.88 117 THR A O 1
ATOM 960 N N . ALA A 1 118 ? 20.556 6.406 -33.360 1.00 58.62 118 ALA A N 1
ATOM 961 C CA . ALA A 1 118 ? 19.549 5.734 -34.196 1.00 58.62 118 ALA A CA 1
ATOM 962 C C . ALA A 1 118 ? 18.912 4.492 -33.524 1.00 58.62 118 ALA A C 1
ATOM 964 O O . ALA A 1 118 ? 17.757 4.180 -33.799 1.00 58.62 118 ALA A O 1
ATOM 965 N N . ASN A 1 119 ? 19.627 3.848 -32.593 1.00 66.25 119 ASN A N 1
ATOM 966 C CA . ASN A 1 119 ? 19.172 2.686 -31.818 1.00 66.25 119 ASN A CA 1
ATOM 967 C C . ASN A 1 119 ? 18.564 3.045 -30.447 1.00 66.25 119 ASN A C 1
ATOM 969 O O . ASN A 1 119 ? 18.117 2.152 -29.730 1.00 66.25 119 ASN A O 1
ATOM 973 N N . ALA A 1 120 ? 18.497 4.332 -30.078 1.00 66.56 120 ALA A N 1
ATOM 974 C CA . ALA A 1 120 ? 18.092 4.760 -28.735 1.00 66.56 120 ALA A CA 1
ATOM 975 C C . ALA A 1 120 ? 16.669 4.308 -28.361 1.00 66.56 120 ALA A C 1
ATOM 977 O O . ALA A 1 120 ? 16.414 3.959 -27.215 1.00 66.56 120 ALA A O 1
ATOM 978 N N . VAL A 1 121 ? 15.743 4.247 -29.325 1.00 72.44 121 VAL A N 1
ATOM 979 C CA . VAL A 1 121 ? 14.372 3.760 -29.077 1.00 72.44 121 VAL A CA 1
ATOM 980 C C . VAL A 1 121 ? 14.372 2.276 -28.700 1.00 72.44 121 VAL A C 1
ATOM 982 O O . VAL A 1 121 ? 13.659 1.877 -27.781 1.00 72.44 121 VAL A O 1
ATOM 985 N N . HIS A 1 122 ? 15.193 1.457 -29.36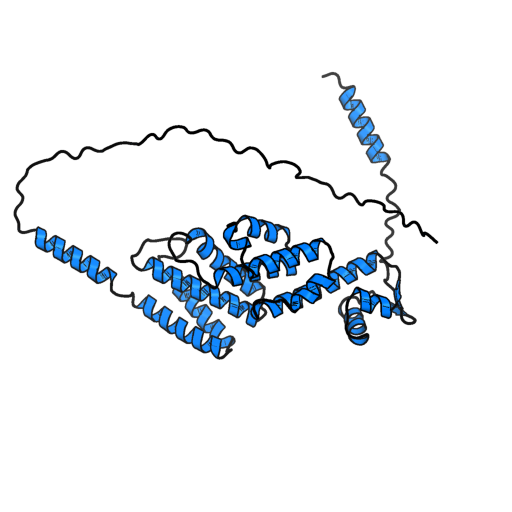2 1.00 75.12 122 HIS A N 1
ATOM 986 C CA . HIS A 1 122 ? 15.302 0.027 -29.067 1.00 75.12 122 HIS A CA 1
ATOM 987 C C . HIS A 1 122 ? 15.996 -0.230 -27.728 1.00 75.12 122 HIS A C 1
ATOM 989 O O . HIS A 1 122 ? 15.524 -1.061 -26.958 1.00 75.12 122 HIS A O 1
ATOM 995 N N . GLU A 1 123 ? 17.061 0.513 -27.420 1.00 76.75 123 GLU A N 1
ATOM 996 C CA . GLU A 1 123 ? 17.765 0.428 -26.134 1.00 76.75 123 GLU A CA 1
ATOM 997 C C . GLU A 1 123 ? 16.853 0.808 -24.964 1.00 76.75 123 GLU A C 1
ATOM 999 O O . GLU A 1 123 ? 16.776 0.076 -23.979 1.00 76.75 123 GLU A O 1
ATOM 1004 N N . LEU A 1 124 ? 16.096 1.903 -25.093 1.00 77.06 124 LEU A N 1
ATOM 1005 C CA . LEU A 1 124 ? 15.161 2.334 -24.056 1.00 77.06 124 LEU A CA 1
ATOM 1006 C C . LEU A 1 124 ? 13.972 1.375 -23.904 1.00 77.06 124 LEU A C 1
ATOM 1008 O O . LEU A 1 124 ? 13.535 1.122 -22.784 1.00 77.06 124 LEU A O 1
ATOM 1012 N N . THR A 1 125 ? 13.460 0.814 -25.007 1.00 82.38 125 THR A N 1
ATOM 1013 C CA . THR A 1 125 ? 12.376 -0.184 -24.950 1.00 82.38 125 THR A CA 1
ATOM 1014 C C . THR A 1 125 ? 12.849 -1.449 -24.238 1.00 82.38 125 THR A C 1
ATOM 1016 O O . THR A 1 125 ? 12.160 -1.948 -23.353 1.00 82.38 125 THR A O 1
ATOM 1019 N N . LEU A 1 126 ? 14.051 -1.928 -24.570 1.00 83.81 126 LEU A N 1
ATOM 1020 C CA . LEU A 1 126 ? 14.650 -3.102 -23.942 1.00 83.81 126 LEU A CA 1
ATOM 1021 C C . LEU A 1 126 ? 14.933 -2.864 -22.453 1.00 83.81 126 LEU A C 1
ATOM 1023 O O . LEU A 1 126 ? 14.618 -3.716 -21.627 1.00 83.81 126 LEU A O 1
ATOM 1027 N N . ALA A 1 127 ? 15.483 -1.699 -22.099 1.00 83.62 127 ALA A N 1
ATOM 1028 C CA . ALA A 1 127 ? 15.708 -1.319 -20.708 1.00 83.62 127 ALA A CA 1
ATOM 1029 C C . ALA A 1 127 ? 14.392 -1.299 -19.920 1.00 83.62 127 ALA A C 1
ATOM 1031 O O . ALA A 1 127 ? 14.315 -1.901 -18.848 1.00 83.62 127 ALA A O 1
ATOM 1032 N N . ARG A 1 128 ? 13.341 -0.682 -20.477 1.00 86.38 128 ARG A N 1
ATOM 1033 C CA . ARG A 1 128 ? 12.002 -0.676 -19.880 1.00 86.38 128 ARG A CA 1
ATOM 1034 C C . ARG A 1 128 ? 11.499 -2.096 -19.643 1.00 86.38 128 ARG A C 1
ATOM 1036 O O . ARG A 1 128 ? 11.145 -2.411 -18.516 1.00 86.38 128 ARG A O 1
ATOM 1043 N N . GLU A 1 129 ? 11.524 -2.961 -20.654 1.00 86.31 129 GLU A N 1
ATOM 1044 C CA . GLU A 1 129 ? 11.067 -4.349 -20.512 1.00 86.31 129 GLU A CA 1
ATOM 1045 C C . GLU A 1 129 ? 11.850 -5.116 -19.433 1.00 86.31 129 GLU A C 1
ATOM 1047 O O . GLU A 1 129 ? 11.256 -5.861 -18.653 1.00 86.31 129 GLU A O 1
ATOM 1052 N N . ILE A 1 130 ? 13.169 -4.916 -19.333 1.00 87.56 130 ILE A N 1
ATOM 1053 C CA . ILE A 1 130 ? 13.994 -5.532 -18.282 1.00 87.56 130 ILE A CA 1
ATOM 1054 C C . ILE A 1 130 ? 13.544 -5.063 -16.895 1.00 87.56 130 ILE A C 1
ATOM 1056 O O . ILE A 1 130 ? 13.377 -5.891 -15.998 1.00 87.56 130 ILE A O 1
ATOM 1060 N N . TYR A 1 131 ? 13.326 -3.758 -16.712 1.00 88.00 131 TYR A N 1
ATOM 1061 C CA . TYR A 1 131 ? 12.866 -3.210 -15.436 1.00 88.00 131 TYR A CA 1
ATOM 1062 C C . TYR A 1 131 ? 11.425 -3.619 -15.105 1.00 88.00 131 TYR A C 1
ATOM 1064 O O . TYR A 1 131 ? 11.142 -3.924 -13.950 1.00 88.00 131 TYR A O 1
ATOM 1072 N N . GLU A 1 132 ? 10.533 -3.732 -16.091 1.00 89.31 132 GLU A N 1
ATOM 1073 C CA . GLU A 1 132 ? 9.174 -4.259 -15.895 1.00 89.31 132 GLU A CA 1
ATOM 1074 C C . GLU A 1 132 ? 9.219 -5.690 -15.339 1.00 89.31 132 GLU A C 1
ATOM 1076 O O . GLU A 1 132 ? 8.568 -6.002 -14.340 1.00 89.31 132 GLU A O 1
ATOM 1081 N N . HIS A 1 133 ? 10.066 -6.554 -15.906 1.00 87.94 133 HIS A N 1
ATOM 1082 C CA . HIS A 1 133 ? 10.217 -7.913 -15.390 1.00 87.94 133 HIS A CA 1
ATOM 1083 C C . HIS A 1 133 ? 10.978 -7.970 -14.057 1.00 87.94 133 HIS A C 1
ATOM 1085 O O . HIS A 1 133 ? 10.705 -8.860 -13.251 1.00 87.94 133 HIS A O 1
ATOM 1091 N N . ALA A 1 134 ? 11.906 -7.042 -13.799 1.00 87.75 134 ALA A N 1
ATOM 1092 C CA . ALA A 1 134 ? 12.576 -6.908 -12.504 1.00 87.75 134 ALA A CA 1
ATOM 1093 C C . ALA A 1 134 ? 11.567 -6.614 -11.389 1.00 87.75 134 ALA A C 1
ATOM 1095 O O . ALA A 1 134 ? 11.573 -7.272 -10.353 1.00 87.75 134 ALA A O 1
ATOM 1096 N N . VAL A 1 135 ? 10.642 -5.689 -11.646 1.00 89.25 135 VAL A N 1
ATOM 1097 C CA . VAL A 1 135 ? 9.567 -5.339 -10.719 1.00 89.25 135 VAL A CA 1
ATOM 1098 C C . VAL A 1 135 ? 8.674 -6.551 -10.437 1.00 89.25 135 VAL A C 1
ATOM 1100 O O . VAL A 1 135 ? 8.429 -6.868 -9.276 1.00 89.25 135 VAL A O 1
ATOM 1103 N N . VAL A 1 136 ? 8.241 -7.287 -11.468 1.00 88.38 136 VAL A N 1
ATOM 1104 C CA . VAL A 1 136 ? 7.413 -8.495 -11.279 1.00 88.38 136 VAL A CA 1
ATOM 1105 C C . VAL A 1 136 ? 8.175 -9.602 -10.539 1.00 88.38 136 VAL A C 1
ATOM 1107 O O . VAL A 1 136 ? 7.587 -10.306 -9.717 1.00 88.38 136 VAL A O 1
ATOM 1110 N N . LEU A 1 137 ? 9.476 -9.761 -10.801 1.00 87.50 137 LEU A N 1
ATOM 1111 C CA . LEU A 1 137 ? 10.330 -10.695 -10.066 1.00 87.50 137 LEU A CA 1
ATOM 1112 C C . LEU A 1 137 ? 10.373 -10.340 -8.576 1.00 87.50 137 LEU A C 1
ATOM 1114 O O . LEU A 1 137 ? 10.173 -11.232 -7.758 1.00 87.50 137 LEU A O 1
ATOM 1118 N N . SER A 1 138 ? 10.562 -9.061 -8.245 1.00 87.25 138 SER A N 1
ATOM 1119 C CA . SER A 1 138 ? 10.623 -8.573 -6.862 1.00 87.25 138 SER A CA 1
ATOM 1120 C C . SER A 1 138 ? 9.345 -8.874 -6.073 1.00 87.25 138 SER A C 1
ATOM 1122 O O . SER A 1 138 ? 9.427 -9.236 -4.900 1.00 87.25 138 SER A O 1
ATOM 1124 N N . VAL A 1 139 ? 8.171 -8.837 -6.721 1.00 86.94 139 VAL A N 1
ATOM 1125 C CA . VAL A 1 139 ? 6.912 -9.281 -6.088 1.00 86.94 139 VAL A CA 1
ATOM 1126 C C . VAL A 1 139 ? 6.912 -10.777 -5.816 1.00 86.94 139 VAL A C 1
ATOM 1128 O O . VAL A 1 139 ? 6.520 -11.202 -4.737 1.00 86.94 139 VAL A O 1
ATOM 1131 N N . LYS A 1 140 ? 7.345 -11.590 -6.787 1.00 85.62 140 LYS A N 1
ATOM 1132 C CA . LYS A 1 140 ? 7.374 -13.052 -6.628 1.00 85.62 140 LYS A CA 1
ATOM 1133 C C . LYS A 1 140 ? 8.371 -13.507 -5.565 1.00 85.62 140 LYS A C 1
ATOM 1135 O O . LYS A 1 140 ? 8.174 -14.561 -4.976 1.00 85.62 140 LYS A O 1
ATOM 1140 N N . THR A 1 141 ? 9.438 -12.741 -5.348 1.00 85.31 141 THR A N 1
ATOM 1141 C CA . THR A 1 141 ? 10.405 -12.969 -4.266 1.00 85.31 141 THR A CA 1
ATOM 1142 C C . THR A 1 141 ? 10.003 -12.304 -2.950 1.00 85.31 141 THR A C 1
ATOM 1144 O O . THR A 1 141 ? 10.779 -12.369 -2.003 1.00 85.31 141 THR A O 1
ATOM 1147 N N . GLU A 1 142 ? 8.832 -11.659 -2.897 1.00 84.94 142 GLU A N 1
ATOM 1148 C CA . GLU A 1 142 ? 8.267 -11.018 -1.702 1.00 84.94 142 GLU A CA 1
ATOM 1149 C C . GLU A 1 142 ? 9.183 -9.947 -1.070 1.00 84.94 142 GLU A C 1
ATOM 1151 O O . GLU A 1 142 ? 9.132 -9.690 0.131 1.00 84.94 142 GLU A O 1
ATOM 1156 N N . ASP A 1 143 ? 10.019 -9.290 -1.886 1.00 86.62 143 ASP A N 1
ATOM 1157 C CA . ASP A 1 143 ? 10.971 -8.261 -1.448 1.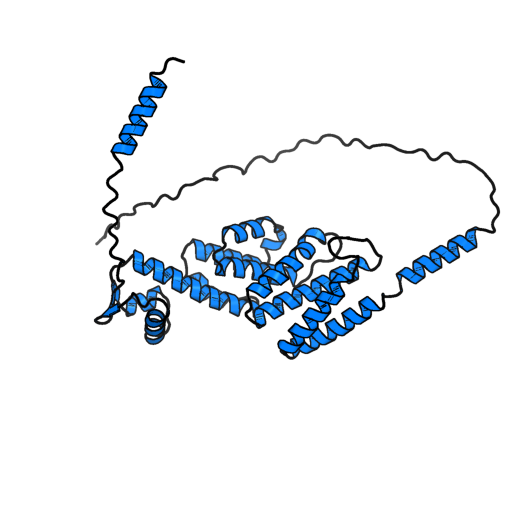00 86.62 143 ASP A CA 1
ATOM 1158 C C . ASP A 1 143 ? 10.444 -6.863 -1.817 1.00 86.62 143 ASP A C 1
ATOM 1160 O O . ASP A 1 143 ? 10.548 -6.402 -2.960 1.00 86.62 143 ASP A O 1
ATOM 1164 N N . GLN A 1 144 ? 9.858 -6.182 -0.829 1.00 84.38 144 GLN A N 1
ATOM 1165 C CA . GLN A 1 144 ? 9.269 -4.847 -0.995 1.00 84.38 144 GLN A CA 1
ATOM 1166 C C . GLN A 1 144 ? 10.312 -3.760 -1.249 1.00 84.38 144 GLN A C 1
ATOM 1168 O O . GLN A 1 144 ? 10.068 -2.847 -2.041 1.00 84.38 144 GLN A O 1
ATOM 1173 N N . ASP A 1 145 ? 11.480 -3.858 -0.616 1.00 87.38 145 ASP A N 1
ATOM 1174 C CA . ASP A 1 145 ? 12.540 -2.868 -0.783 1.00 87.38 145 ASP A CA 1
ATOM 1175 C C . ASP A 1 145 ? 13.157 -2.986 -2.182 1.00 87.38 145 ASP A C 1
ATOM 1177 O O . ASP A 1 145 ? 13.492 -1.983 -2.818 1.00 87.38 145 ASP A O 1
ATOM 1181 N N . ALA A 1 146 ? 13.317 -4.213 -2.693 1.00 87.69 146 ALA A N 1
ATOM 1182 C CA . ALA A 1 146 ? 13.732 -4.436 -4.077 1.00 87.69 146 ALA A CA 1
ATOM 1183 C C . ALA A 1 146 ? 12.708 -3.906 -5.072 1.00 87.69 146 ALA A C 1
ATOM 1185 O O . ALA A 1 146 ? 13.097 -3.239 -6.033 1.00 87.69 146 ALA A O 1
ATOM 1186 N N . PHE A 1 147 ? 11.423 -4.136 -4.805 1.00 89.81 147 PHE A N 1
ATOM 1187 C CA . PHE A 1 147 ? 10.348 -3.588 -5.615 1.00 89.81 147 PHE A CA 1
ATOM 1188 C C . PHE A 1 147 ? 10.430 -2.060 -5.703 1.00 89.81 147 PHE A C 1
ATOM 1190 O O . PHE A 1 147 ? 10.399 -1.513 -6.802 1.00 89.81 147 PHE A O 1
ATOM 1197 N N . GLU A 1 148 ? 10.576 -1.367 -4.571 1.00 89.81 148 GLU A N 1
ATOM 1198 C CA . GLU A 1 148 ? 10.636 0.097 -4.540 1.00 89.81 148 GLU A CA 1
ATOM 1199 C C . GLU A 1 148 ? 11.830 0.635 -5.341 1.00 89.81 148 GLU A C 1
ATOM 1201 O O . GLU A 1 148 ? 11.674 1.540 -6.165 1.00 89.81 148 GLU A O 1
ATOM 1206 N N . ARG A 1 149 ? 13.014 0.034 -5.170 1.00 90.44 149 ARG A N 1
ATOM 1207 C CA . ARG A 1 149 ? 14.217 0.417 -5.926 1.00 90.44 149 ARG A CA 1
ATOM 1208 C C . ARG A 1 149 ? 14.036 0.238 -7.431 1.00 90.44 149 ARG A C 1
ATOM 1210 O O . ARG A 1 149 ? 14.391 1.134 -8.196 1.00 90.44 149 ARG A O 1
ATOM 1217 N N . ASP A 1 150 ? 13.509 -0.907 -7.852 1.00 89.25 150 ASP A N 1
ATOM 1218 C CA . ASP A 1 150 ? 13.330 -1.225 -9.269 1.00 89.25 150 ASP A CA 1
ATOM 1219 C C . ASP A 1 150 ? 12.222 -0.368 -9.898 1.00 89.25 150 ASP A C 1
ATOM 1221 O O . ASP A 1 150 ? 12.374 0.108 -11.024 1.00 89.25 150 ASP A O 1
ATOM 1225 N N . PHE A 1 151 ? 11.156 -0.075 -9.149 1.00 89.50 151 PHE A N 1
ATOM 1226 C CA . PHE A 1 151 ? 10.087 0.819 -9.588 1.00 89.50 151 PHE A CA 1
ATOM 1227 C C . PHE A 1 151 ? 10.576 2.263 -9.761 1.00 89.50 151 PHE A C 1
ATOM 1229 O O . PHE A 1 151 ? 10.270 2.899 -10.769 1.00 89.50 151 PHE A O 1
ATOM 1236 N N . PHE A 1 152 ? 11.386 2.787 -8.837 1.00 87.50 152 PHE A N 1
ATOM 1237 C CA . PHE A 1 152 ? 11.959 4.128 -8.994 1.00 87.50 152 PHE A CA 1
ATOM 1238 C C . PHE A 1 152 ? 12.918 4.231 -10.181 1.00 87.50 152 PHE A C 1
ATOM 1240 O O . PHE A 1 152 ? 13.003 5.290 -10.797 1.00 87.50 152 PHE A O 1
ATOM 1247 N N . GLN A 1 153 ? 13.611 3.146 -10.533 1.00 87.00 153 GLN A N 1
ATOM 1248 C CA . GLN A 1 153 ? 14.415 3.091 -11.757 1.00 87.00 153 GLN A CA 1
ATOM 1249 C C . GLN A 1 153 ? 13.540 3.049 -13.011 1.00 87.00 153 GLN A C 1
ATOM 1251 O O . GLN A 1 153 ? 13.910 3.632 -14.024 1.00 87.00 153 GLN A O 1
ATOM 1256 N N . LEU A 1 154 ? 12.375 2.404 -12.937 1.00 87.81 154 LEU A N 1
ATOM 1257 C CA . LEU A 1 154 ? 11.412 2.310 -14.029 1.00 87.81 154 LEU A CA 1
ATOM 1258 C C . LEU A 1 154 ? 10.646 3.628 -14.268 1.00 87.81 154 LEU A C 1
ATOM 1260 O O . LEU A 1 154 ? 10.355 3.973 -15.412 1.00 87.81 154 LEU A O 1
ATOM 1264 N N . LYS A 1 155 ? 10.355 4.397 -13.213 1.00 87.00 155 LYS A N 1
ATOM 1265 C CA . LYS A 1 155 ? 9.513 5.606 -13.266 1.00 87.00 155 LYS A CA 1
ATOM 1266 C C . LYS A 1 155 ? 9.952 6.657 -14.310 1.00 87.00 155 LYS A C 1
ATOM 1268 O O . LYS A 1 155 ? 9.083 7.090 -15.069 1.00 87.00 155 LYS A O 1
ATOM 1273 N N . PRO A 1 156 ? 11.246 7.024 -14.443 1.00 84.50 156 PRO A N 1
ATOM 1274 C CA . PRO A 1 156 ? 11.707 7.943 -15.489 1.00 84.50 156 PRO A CA 1
ATOM 1275 C C . PRO A 1 156 ? 11.403 7.458 -16.910 1.00 84.50 156 PRO A C 1
ATOM 1277 O O . PRO A 1 156 ? 11.159 8.265 -17.804 1.00 84.50 156 PRO A O 1
ATOM 1280 N N . TYR A 1 157 ? 11.368 6.140 -17.138 1.00 81.94 157 TYR A N 1
ATOM 1281 C CA . TYR A 1 157 ? 11.014 5.604 -18.450 1.00 81.94 157 TYR A CA 1
ATOM 1282 C C . TYR A 1 157 ? 9.543 5.871 -18.780 1.00 81.94 157 TYR A C 1
ATOM 1284 O O . TYR A 1 157 ? 9.236 6.145 -19.935 1.00 81.94 157 TYR A O 1
ATOM 1292 N N . TYR A 1 158 ? 8.639 5.879 -17.801 1.00 80.50 158 TYR A N 1
ATOM 1293 C CA . TYR A 1 158 ? 7.237 6.218 -18.049 1.00 80.50 158 TYR A CA 1
ATOM 1294 C C . TYR A 1 158 ? 7.010 7.725 -18.207 1.00 80.50 158 TYR A C 1
ATOM 1296 O O . TYR A 1 158 ? 6.278 8.131 -19.105 1.00 80.50 158 TYR A O 1
ATOM 1304 N N . THR A 1 159 ? 7.670 8.572 -17.413 1.00 78.00 159 THR A N 1
ATOM 1305 C CA . THR A 1 159 ? 7.453 10.030 -17.477 1.00 78.00 159 THR A CA 1
ATOM 1306 C C . THR A 1 159 ? 8.165 10.685 -18.658 1.00 78.00 159 THR A C 1
ATOM 1308 O O . THR A 1 159 ? 7.561 11.467 -19.393 1.00 78.00 159 THR A O 1
ATOM 1311 N N . ASP A 1 160 ? 9.436 10.349 -18.880 1.00 73.31 160 ASP A N 1
ATOM 1312 C CA . ASP A 1 160 ? 10.306 11.122 -19.771 1.00 73.31 160 ASP A CA 1
ATOM 1313 C C . ASP A 1 160 ? 10.271 10.588 -21.211 1.00 73.31 160 ASP A C 1
ATOM 1315 O O . ASP A 1 160 ? 10.513 11.332 -22.164 1.00 73.31 160 ASP A O 1
ATOM 1319 N N . THR A 1 161 ? 9.934 9.303 -21.400 1.00 66.12 161 THR A N 1
ATOM 1320 C CA . THR A 1 161 ? 9.920 8.658 -22.729 1.00 66.12 161 THR A CA 1
ATOM 1321 C C . THR A 1 161 ? 8.534 8.533 -23.366 1.00 66.12 161 THR A C 1
ATOM 1323 O O . THR A 1 161 ? 8.434 8.028 -24.487 1.00 66.12 161 THR A O 1
ATOM 1326 N N . CYS A 1 162 ? 7.490 9.091 -22.737 1.00 59.34 162 CYS A N 1
ATOM 1327 C CA . CYS A 1 162 ? 6.095 9.095 -23.214 1.00 59.34 162 CYS A CA 1
ATOM 1328 C C . CYS A 1 162 ? 5.902 9.607 -24.663 1.00 59.34 162 CYS A C 1
ATOM 1330 O O . CYS A 1 162 ? 4.877 9.339 -25.284 1.00 59.34 162 CYS A O 1
ATOM 1332 N N . GLY A 1 163 ? 6.871 10.346 -25.222 1.00 62.88 163 GLY A N 1
ATOM 1333 C CA . GLY A 1 163 ? 6.863 10.815 -26.617 1.00 62.88 163 GLY A CA 1
ATOM 1334 C C . GLY A 1 163 ? 7.826 10.094 -27.572 1.00 62.88 163 GLY A C 1
ATOM 1335 O O . GLY A 1 163 ? 7.803 10.372 -28.769 1.00 62.88 163 GLY A O 1
ATOM 1336 N N . LEU A 1 164 ? 8.692 9.209 -27.069 1.00 64.12 164 LEU A N 1
ATOM 1337 C CA . LEU A 1 164 ? 9.751 8.537 -27.838 1.00 64.12 164 LEU A CA 1
ATOM 1338 C C . LEU A 1 164 ? 9.469 7.047 -28.067 1.00 64.12 164 LEU A C 1
ATOM 1340 O O . LEU A 1 164 ? 9.953 6.486 -29.049 1.00 64.12 164 LEU A O 1
ATOM 1344 N N . ILE A 1 165 ? 8.709 6.410 -27.174 1.00 69.56 165 ILE A N 1
ATOM 1345 C CA . ILE A 1 165 ? 8.481 4.960 -27.154 1.00 69.56 165 ILE A CA 1
ATOM 1346 C C . ILE A 1 165 ? 6.973 4.695 -27.071 1.00 69.56 165 ILE A C 1
ATOM 1348 O O . ILE A 1 165 ? 6.273 5.422 -26.365 1.00 69.56 165 ILE A O 1
ATOM 1352 N N . PRO A 1 166 ? 6.440 3.669 -27.760 1.00 73.88 166 PRO A N 1
ATOM 1353 C CA . PRO A 1 166 ? 5.042 3.281 -27.600 1.00 73.88 166 PRO A CA 1
ATOM 1354 C C . PRO A 1 166 ? 4.734 2.820 -26.161 1.00 73.88 166 PRO A C 1
ATOM 1356 O O . PRO A 1 166 ? 5.594 2.189 -25.530 1.00 73.88 166 PRO A O 1
ATOM 1359 N N . PRO A 1 167 ? 3.516 3.082 -25.647 1.00 73.94 167 PRO A N 1
ATOM 1360 C CA . PRO A 1 167 ? 3.103 2.649 -24.310 1.00 73.94 167 PRO A CA 1
ATOM 1361 C C . PRO A 1 167 ? 3.131 1.119 -24.188 1.00 73.94 167 PRO A C 1
ATOM 1363 O O . PRO A 1 167 ? 2.790 0.406 -25.136 1.00 73.94 167 PRO A O 1
ATOM 1366 N N . SER A 1 168 ? 3.569 0.618 -23.029 1.00 76.88 168 SER A N 1
ATOM 1367 C CA . SER A 1 168 ? 3.640 -0.825 -22.749 1.00 76.88 168 SER A CA 1
ATOM 1368 C C . SER A 1 168 ? 2.289 -1.328 -22.231 1.00 76.88 168 SER A C 1
ATOM 1370 O O . SER A 1 168 ? 1.667 -0.657 -21.407 1.00 76.88 168 SER A O 1
ATOM 1372 N N . PRO A 1 169 ? 1.829 -2.532 -22.620 1.00 78.25 169 PRO A N 1
ATOM 1373 C CA . PRO A 1 169 ? 0.643 -3.133 -22.012 1.00 78.25 169 PRO A CA 1
ATOM 1374 C C . PRO A 1 169 ? 0.833 -3.452 -20.515 1.00 78.25 169 PRO A C 1
ATOM 1376 O O . PRO A 1 169 ? -0.159 -3.604 -19.805 1.00 78.25 169 PRO A O 1
ATOM 1379 N N . GLN A 1 170 ? 2.078 -3.552 -20.026 1.00 80.38 170 GLN A N 1
ATOM 1380 C CA . GLN A 1 170 ? 2.388 -3.843 -18.617 1.00 80.38 170 GLN A CA 1
ATOM 1381 C C . GLN A 1 170 ? 2.487 -2.599 -17.726 1.00 80.38 170 GLN A C 1
ATOM 1383 O O . GLN A 1 170 ? 2.543 -2.729 -16.503 1.00 80.38 170 GLN A O 1
ATOM 1388 N N . GLU A 1 171 ? 2.425 -1.405 -18.310 1.00 85.06 171 GLU A N 1
ATOM 1389 C CA . GLU A 1 171 ? 2.534 -0.139 -17.586 1.00 85.06 171 GLU A CA 1
ATOM 1390 C C . GLU A 1 171 ? 1.415 0.027 -16.544 1.00 85.06 171 GLU A C 1
ATOM 1392 O O . GLU A 1 171 ? 1.689 0.215 -15.359 1.00 85.06 171 GLU A O 1
ATOM 1397 N N . TYR A 1 172 ? 0.145 -0.126 -16.942 1.00 87.25 172 TYR A N 1
ATOM 1398 C CA . TYR A 1 172 ? -0.984 0.037 -16.016 1.00 87.25 172 TYR A CA 1
ATOM 1399 C C . TYR A 1 172 ? -1.014 -1.001 -14.882 1.00 87.25 172 TYR A C 1
ATOM 1401 O O . TYR A 1 172 ? -1.246 -0.600 -13.738 1.00 87.25 172 TYR A O 1
ATOM 1409 N N . PRO A 1 173 ? -0.758 -2.304 -15.129 1.00 87.75 173 PRO A N 1
ATOM 1410 C CA . PRO A 1 173 ? -0.610 -3.277 -14.051 1.00 87.75 173 PRO A CA 1
ATOM 1411 C C . PRO A 1 173 ? 0.494 -2.926 -13.045 1.00 87.75 173 PRO A C 1
ATOM 1413 O O . PRO A 1 173 ? 0.270 -3.065 -11.843 1.00 87.75 173 PRO A O 1
ATOM 1416 N N . ILE A 1 174 ? 1.660 -2.458 -13.503 1.00 89.56 174 ILE A N 1
ATOM 1417 C CA . ILE A 1 174 ? 2.789 -2.103 -12.626 1.00 89.56 174 ILE A CA 1
ATOM 1418 C C . ILE A 1 174 ? 2.493 -0.830 -11.826 1.00 89.56 174 ILE A C 1
ATOM 1420 O O . ILE A 1 174 ? 2.792 -0.764 -10.635 1.00 89.56 174 ILE A O 1
ATOM 1424 N N . LEU A 1 175 ? 1.847 0.160 -12.442 1.00 88.56 175 LEU A N 1
ATOM 1425 C CA . LEU A 1 175 ? 1.386 1.356 -11.738 1.00 88.56 175 LEU A CA 1
ATOM 1426 C C . LEU A 1 175 ? 0.350 1.009 -10.662 1.00 88.56 175 LEU A C 1
ATOM 1428 O O . LEU A 1 175 ? 0.494 1.439 -9.520 1.00 88.56 175 LEU A O 1
ATOM 1432 N N . GLY A 1 176 ? -0.642 0.174 -10.990 1.00 89.25 176 GLY A N 1
ATOM 1433 C CA . GLY A 1 176 ? -1.625 -0.319 -10.018 1.00 89.25 176 GLY A CA 1
ATOM 1434 C C . GLY A 1 176 ? -0.977 -1.087 -8.863 1.00 89.25 176 GLY A C 1
ATOM 1435 O O . GLY A 1 176 ? -1.376 -0.940 -7.712 1.00 89.25 176 GLY A O 1
ATOM 1436 N N . LEU A 1 177 ? 0.087 -1.838 -9.145 1.00 89.38 177 LEU A N 1
ATOM 1437 C CA . LEU A 1 177 ? 0.867 -2.545 -8.136 1.00 89.38 177 LEU A CA 1
ATOM 1438 C C . LEU A 1 177 ? 1.611 -1.588 -7.194 1.00 89.38 177 LEU A C 1
ATOM 1440 O O . LEU A 1 177 ? 1.614 -1.795 -5.983 1.00 89.38 177 LEU A O 1
ATOM 1444 N N . ASN A 1 178 ? 2.207 -0.518 -7.730 1.00 91.31 178 ASN A N 1
ATOM 1445 C CA . ASN A 1 178 ? 2.827 0.515 -6.902 1.00 91.31 178 ASN A CA 1
ATOM 1446 C C . ASN A 1 178 ? 1.788 1.239 -6.032 1.00 91.31 178 ASN A C 1
ATOM 1448 O O . ASN A 1 178 ? 2.050 1.483 -4.858 1.00 91.31 178 ASN A O 1
ATOM 1452 N N . LEU A 1 179 ? 0.599 1.524 -6.571 1.00 90.38 179 LEU A N 1
ATOM 1453 C CA . LEU A 1 179 ? -0.509 2.090 -5.798 1.00 90.38 179 LEU A CA 1
ATOM 1454 C C . LEU A 1 179 ? -0.915 1.166 -4.636 1.00 90.38 179 LEU A C 1
ATOM 1456 O O . LEU A 1 179 ? -1.031 1.629 -3.504 1.00 90.38 179 LEU A O 1
ATOM 1460 N N . LEU A 1 180 ? -1.046 -0.143 -4.879 1.00 89.38 180 LEU A N 1
ATOM 1461 C CA . LEU A 1 180 ? -1.328 -1.124 -3.822 1.00 89.38 180 LEU A CA 1
ATOM 1462 C C . LEU A 1 180 ? -0.228 -1.166 -2.755 1.00 89.38 180 LEU A C 1
ATOM 1464 O O . LEU A 1 180 ? -0.536 -1.191 -1.565 1.00 89.38 180 LEU A O 1
ATOM 1468 N N . ARG A 1 181 ? 1.050 -1.116 -3.153 1.00 90.06 181 ARG A N 1
ATOM 1469 C CA . ARG A 1 181 ? 2.168 -1.034 -2.201 1.00 90.06 181 ARG A CA 1
ATOM 1470 C C . ARG A 1 181 ? 2.041 0.181 -1.281 1.00 90.06 181 ARG A C 1
ATOM 1472 O O . ARG A 1 181 ? 2.232 0.044 -0.076 1.00 90.06 181 ARG A O 1
ATOM 1479 N N . LEU A 1 182 ? 1.737 1.357 -1.834 1.00 91.19 182 LEU A N 1
ATOM 1480 C CA . LEU A 1 182 ? 1.611 2.593 -1.053 1.00 91.19 182 LEU A CA 1
ATOM 1481 C C . LEU A 1 182 ? 0.481 2.507 -0.020 1.00 91.19 182 LEU A C 1
ATOM 1483 O O . LEU A 1 182 ? 0.647 3.003 1.095 1.00 91.19 182 LEU A O 1
ATOM 1487 N N . LEU A 1 183 ? -0.624 1.831 -0.356 1.00 89.69 183 LEU A N 1
ATOM 1488 C CA . LEU A 1 183 ? -1.715 1.565 0.588 1.00 89.69 183 LEU A CA 1
ATOM 1489 C C . LEU A 1 183 ? -1.271 0.655 1.732 1.00 89.69 183 LEU A C 1
ATOM 1491 O O . LEU A 1 183 ? -1.521 0.970 2.891 1.00 89.69 183 LEU A O 1
ATOM 1495 N N . VAL A 1 184 ? -0.561 -0.431 1.425 1.00 89.19 184 VAL A N 1
ATOM 1496 C CA . VAL A 1 184 ? -0.050 -1.364 2.442 1.00 89.19 184 VAL A CA 1
ATOM 1497 C C . VAL A 1 184 ? 0.943 -0.688 3.393 1.00 89.19 184 VAL A C 1
ATOM 1499 O O . VAL A 1 184 ? 0.918 -0.935 4.594 1.00 89.19 184 VAL A O 1
ATOM 1502 N N . GLN A 1 185 ? 1.795 0.201 2.877 1.00 88.62 185 GLN A N 1
ATOM 1503 C CA . GLN A 1 185 ? 2.741 0.979 3.687 1.00 88.62 185 GLN A CA 1
ATOM 1504 C C . GLN A 1 185 ? 2.088 2.157 4.433 1.00 88.62 185 GLN A C 1
ATOM 1506 O O . GLN A 1 185 ? 2.788 2.908 5.110 1.00 88.62 185 GLN A O 1
ATOM 1511 N N . ASN A 1 186 ? 0.773 2.354 4.292 1.00 87.44 186 ASN A N 1
ATOM 1512 C CA . ASN A 1 186 ? 0.028 3.481 4.854 1.00 87.44 186 ASN A CA 1
ATOM 1513 C C . ASN A 1 186 ? 0.577 4.866 4.424 1.00 87.44 186 ASN A C 1
ATOM 1515 O O . ASN A 1 186 ? 0.489 5.858 5.149 1.00 87.44 186 ASN A O 1
ATOM 1519 N N . ARG A 1 187 ? 1.155 4.963 3.215 1.00 89.50 187 ARG A N 1
ATOM 1520 C CA . ARG A 1 187 ? 1.695 6.207 2.626 1.00 89.50 187 ARG A CA 1
ATOM 1521 C C . ARG A 1 187 ? 0.661 6.858 1.701 1.00 89.50 187 ARG A C 1
ATOM 1523 O O . ARG A 1 187 ? 0.889 7.045 0.507 1.00 89.50 187 ARG A O 1
ATOM 1530 N N . ILE A 1 188 ? -0.485 7.236 2.270 1.00 89.00 188 ILE A N 1
ATOM 1531 C CA . ILE A 1 188 ? -1.652 7.762 1.530 1.00 89.00 188 ILE A CA 1
ATOM 1532 C C . ILE A 1 188 ? -1.332 9.079 0.794 1.00 89.00 188 ILE A C 1
ATOM 1534 O O . ILE A 1 188 ? -1.802 9.322 -0.316 1.00 89.00 188 ILE A O 1
ATOM 1538 N N . ALA A 1 189 ? -0.475 9.929 1.365 1.00 89.94 189 ALA A N 1
ATOM 1539 C CA . ALA A 1 189 ? -0.085 11.184 0.717 1.00 89.94 189 ALA A CA 1
ATOM 1540 C C . ALA A 1 189 ? 0.638 10.951 -0.625 1.00 89.94 189 ALA A C 1
ATOM 1542 O O . ALA A 1 189 ? 0.369 11.629 -1.619 1.00 89.94 189 ALA A O 1
ATOM 1543 N N . GLU A 1 190 ? 1.535 9.965 -0.669 1.00 90.75 190 GLU A N 1
ATOM 1544 C CA . GLU A 1 190 ? 2.249 9.594 -1.894 1.00 90.75 190 GLU A CA 1
ATOM 1545 C C . GLU A 1 190 ? 1.324 8.915 -2.892 1.00 90.75 190 GLU A C 1
ATOM 1547 O O . GLU A 1 190 ? 1.433 9.174 -4.085 1.00 90.75 190 GLU A O 1
ATOM 1552 N N . PHE A 1 191 ? 0.360 8.128 -2.412 1.00 93.00 191 PHE A N 1
ATOM 1553 C CA . PHE A 1 191 ? -0.675 7.546 -3.258 1.00 93.00 191 PHE A CA 1
ATOM 1554 C C . PHE A 1 191 ? -1.435 8.625 -4.045 1.00 93.00 191 PHE A C 1
ATOM 1556 O O . PHE A 1 191 ? -1.527 8.542 -5.269 1.00 93.00 191 PHE A O 1
ATOM 1563 N N . HIS A 1 192 ? -1.910 9.683 -3.381 1.00 90.81 192 HIS A N 1
ATOM 1564 C CA . HIS A 1 192 ? -2.599 10.775 -4.078 1.00 90.81 192 HIS A CA 1
ATOM 1565 C C . HIS A 1 192 ? -1.670 11.595 -4.981 1.00 90.81 192 HIS A C 1
ATOM 1567 O O . HIS A 1 192 ? -2.099 12.035 -6.046 1.00 90.81 192 HIS A O 1
ATOM 1573 N N . THR A 1 193 ? -0.400 11.755 -4.599 1.00 91.56 193 THR A N 1
ATOM 1574 C CA . THR A 1 193 ? 0.599 12.431 -5.443 1.00 91.56 193 THR A CA 1
ATOM 1575 C C . THR A 1 193 ? 0.839 11.651 -6.741 1.00 91.56 193 THR A C 1
ATOM 1577 O O . THR A 1 193 ? 0.865 12.239 -7.819 1.00 91.56 193 THR A O 1
ATOM 1580 N N . GLU A 1 194 ? 0.964 10.321 -6.671 1.00 88.00 194 GLU A N 1
ATOM 1581 C CA . GLU A 1 194 ? 1.103 9.478 -7.866 1.00 88.00 194 GLU A CA 1
ATOM 1582 C C . GLU A 1 194 ? -0.176 9.467 -8.712 1.00 88.00 194 GLU A C 1
ATOM 1584 O O . GLU A 1 194 ? -0.090 9.478 -9.938 1.00 88.00 194 GLU A O 1
ATOM 1589 N N . LEU A 1 195 ? -1.362 9.501 -8.092 1.00 89.69 195 LEU A N 1
ATOM 1590 C CA . LEU A 1 195 ? -2.626 9.607 -8.828 1.00 89.69 195 LEU A CA 1
ATOM 1591 C C . LEU A 1 195 ? -2.759 10.924 -9.602 1.00 89.69 195 LEU A C 1
ATOM 1593 O O . LEU A 1 195 ? -3.322 10.918 -10.694 1.00 89.69 195 LEU A O 1
ATOM 1597 N N . GLU A 1 196 ? -2.246 12.034 -9.069 1.00 89.50 196 GLU A N 1
ATOM 1598 C CA . GLU A 1 196 ? -2.272 13.335 -9.750 1.00 89.50 196 GLU A CA 1
ATOM 1599 C C . GLU A 1 196 ? -1.351 13.370 -10.980 1.00 89.50 196 GLU A C 1
ATOM 1601 O O . GLU A 1 196 ? -1.668 14.019 -11.978 1.00 89.50 196 GLU A O 1
ATOM 1606 N N . LEU A 1 197 ? -0.229 12.643 -10.937 1.00 87.38 197 LEU A N 1
ATOM 1607 C CA . LEU A 1 197 ? 0.706 12.543 -12.061 1.00 87.38 197 LEU A CA 1
ATOM 1608 C C . LEU A 1 197 ? 0.132 11.750 -13.246 1.00 87.38 197 LEU A C 1
ATOM 1610 O O . LEU A 1 197 ? 0.606 11.905 -14.375 1.00 87.38 197 LEU A O 1
ATOM 1614 N N . LEU A 1 198 ? -0.867 10.897 -13.013 1.00 84.56 198 LEU A N 1
ATOM 1615 C CA . LEU A 1 198 ? -1.438 10.038 -14.045 1.00 84.56 198 LEU A CA 1
ATOM 1616 C C . LEU A 1 198 ? -2.419 10.802 -14.952 1.00 84.56 198 LEU A C 1
ATOM 1618 O O . LEU A 1 198 ? -3.245 11.587 -14.483 1.00 84.56 198 LEU A O 1
ATOM 1622 N N . PRO A 1 199 ? -2.403 10.548 -16.275 1.00 81.56 199 PRO A N 1
ATOM 1623 C CA . PRO A 1 199 ? -3.373 11.150 -17.179 1.00 81.56 199 PRO A CA 1
ATOM 1624 C C . PRO A 1 199 ? -4.779 10.598 -16.911 1.00 81.56 199 PRO A C 1
ATOM 1626 O O . PRO A 1 199 ? -4.950 9.429 -16.569 1.00 81.56 199 PRO A O 1
ATOM 1629 N N . ALA A 1 200 ? -5.813 11.406 -17.160 1.00 79.62 200 ALA A N 1
ATOM 1630 C CA . ALA A 1 200 ? -7.206 11.013 -16.916 1.00 79.62 200 ALA A CA 1
ATOM 1631 C C . ALA A 1 200 ? -7.631 9.726 -17.655 1.00 79.62 200 ALA A C 1
ATOM 1633 O O . ALA A 1 200 ? -8.440 8.964 -17.136 1.00 79.62 200 ALA A O 1
ATOM 1634 N N . SER A 1 201 ? -7.050 9.444 -18.827 1.00 80.44 201 SER A N 1
ATOM 1635 C CA . SER A 1 201 ? -7.284 8.196 -19.566 1.00 80.44 201 SER A CA 1
ATOM 1636 C C . SER A 1 201 ? -6.767 6.955 -18.835 1.00 80.44 201 SER A C 1
ATOM 1638 O O . SER A 1 201 ? -7.285 5.863 -19.045 1.00 80.44 201 SER A O 1
ATOM 1640 N N . ALA A 1 202 ? -5.757 7.102 -17.971 1.00 78.12 202 ALA A N 1
ATOM 1641 C CA . ALA A 1 202 ? -5.224 6.001 -17.183 1.00 78.12 202 ALA A CA 1
ATOM 1642 C C . ALA A 1 202 ? -6.149 5.622 -16.017 1.00 78.12 202 ALA A C 1
ATOM 1644 O O . ALA A 1 202 ? -6.213 4.443 -15.677 1.00 78.12 202 ALA A O 1
ATOM 1645 N N . LEU A 1 203 ? -6.896 6.578 -15.444 1.00 79.75 203 LEU A N 1
ATOM 1646 C CA . LEU A 1 203 ? -7.823 6.319 -14.331 1.00 79.75 203 LEU A CA 1
ATOM 1647 C C . LEU A 1 203 ? -9.004 5.419 -14.720 1.00 79.75 203 LEU A C 1
ATOM 1649 O O . LEU A 1 203 ? -9.574 4.753 -13.859 1.00 79.75 203 LEU A O 1
ATOM 1653 N N . GLU A 1 204 ? -9.367 5.370 -16.003 1.00 82.31 204 GLU A N 1
ATOM 1654 C CA . GLU A 1 204 ? -10.441 4.495 -16.489 1.00 82.31 204 GLU A CA 1
ATOM 1655 C C . GLU A 1 204 ? -10.024 3.014 -16.538 1.00 82.31 204 GLU A C 1
ATOM 1657 O O . GLU A 1 204 ? -10.882 2.135 -16.658 1.00 82.31 204 GLU A O 1
ATOM 1662 N N . ASN A 1 205 ? -8.725 2.707 -16.414 1.00 86.31 205 ASN A N 1
ATOM 1663 C CA . ASN A 1 205 ? -8.250 1.329 -16.463 1.00 86.31 205 ASN A CA 1
ATOM 1664 C C . ASN A 1 205 ? -8.721 0.517 -15.244 1.00 86.31 205 ASN A C 1
ATOM 1666 O O . ASN A 1 205 ? -8.579 0.983 -14.109 1.00 86.31 205 ASN A O 1
ATOM 1670 N N . PRO A 1 206 ? -9.163 -0.744 -15.439 1.00 85.69 206 PRO A N 1
ATOM 1671 C CA . PRO A 1 206 ? -9.644 -1.600 -14.353 1.00 85.69 206 PRO A CA 1
ATOM 1672 C C . PRO A 1 206 ? -8.650 -1.767 -13.194 1.00 85.69 206 PRO A C 1
ATOM 1674 O O . PRO A 1 206 ? -9.060 -1.793 -12.038 1.00 85.69 206 PRO A O 1
ATOM 1677 N N . TYR A 1 207 ? -7.347 -1.835 -13.491 1.00 85.06 207 TYR A N 1
ATOM 1678 C CA . TYR A 1 207 ? -6.289 -2.016 -12.490 1.00 85.06 207 TYR A CA 1
ATOM 1679 C C . TYR A 1 207 ? -6.163 -0.823 -11.534 1.00 85.06 207 TYR A C 1
ATOM 1681 O O . TYR A 1 207 ? -6.104 -1.003 -10.320 1.00 85.06 207 TYR A O 1
ATOM 1689 N N . ILE A 1 208 ? -6.152 0.396 -12.080 1.00 87.06 208 ILE A N 1
ATOM 1690 C CA . ILE A 1 208 ? -6.028 1.630 -11.291 1.00 87.06 208 ILE A CA 1
ATOM 1691 C C . ILE A 1 208 ? -7.341 1.904 -10.564 1.00 87.06 208 ILE A C 1
ATOM 1693 O O . ILE A 1 208 ? -7.333 2.226 -9.379 1.00 87.06 208 ILE A O 1
ATOM 1697 N N . LYS A 1 209 ? -8.474 1.691 -11.239 1.00 88.94 209 LYS A N 1
ATOM 1698 C CA . LYS A 1 209 ? -9.796 1.834 -10.634 1.00 88.94 209 LYS A CA 1
ATOM 1699 C C . LYS A 1 209 ? -9.966 0.937 -9.406 1.00 88.94 209 LYS A C 1
ATOM 1701 O O . LYS A 1 209 ? -10.448 1.409 -8.384 1.00 88.94 209 LYS A O 1
ATOM 1706 N N . HIS A 1 210 ? -9.513 -0.315 -9.479 1.00 87.69 210 HIS A N 1
ATOM 1707 C CA . HIS A 1 210 ? -9.537 -1.228 -8.337 1.00 87.69 210 HIS A CA 1
ATOM 1708 C C . HIS A 1 210 ? -8.718 -0.694 -7.150 1.00 87.69 210 HIS A C 1
ATOM 1710 O O . HIS A 1 210 ? -9.194 -0.719 -6.019 1.00 87.69 210 HIS A O 1
ATOM 1716 N N . ALA A 1 211 ? -7.517 -0.156 -7.393 1.00 89.00 211 ALA A N 1
ATOM 1717 C CA . ALA A 1 211 ? -6.701 0.445 -6.336 1.00 89.00 211 ALA A CA 1
ATOM 1718 C C . ALA A 1 211 ? -7.373 1.681 -5.701 1.00 89.00 211 ALA A C 1
ATOM 1720 O O . ALA A 1 211 ? -7.307 1.852 -4.487 1.00 89.00 211 ALA A O 1
ATOM 1721 N N . VAL A 1 212 ? -8.063 2.506 -6.496 1.00 89.69 212 VAL A N 1
ATOM 1722 C CA . VAL A 1 212 ? -8.823 3.671 -6.004 1.00 89.69 212 VAL A CA 1
ATOM 1723 C C . VAL A 1 212 ? -10.051 3.249 -5.188 1.00 89.69 212 VAL A C 1
ATOM 1725 O O . VAL A 1 212 ? -10.301 3.805 -4.126 1.00 89.69 212 VAL A O 1
ATOM 1728 N N . GLU A 1 213 ? -10.811 2.246 -5.638 1.00 89.31 213 GLU A N 1
ATOM 1729 C CA . GLU A 1 213 ? -11.971 1.724 -4.895 1.00 89.31 213 GLU A CA 1
ATOM 1730 C C . GLU A 1 213 ? -11.560 1.098 -3.550 1.00 89.31 213 GLU A C 1
ATOM 1732 O O . GLU A 1 213 ? -12.271 1.232 -2.544 1.00 89.31 213 GLU A O 1
ATOM 1737 N N . LEU A 1 214 ? -10.398 0.437 -3.519 1.00 88.75 214 LEU A N 1
ATOM 1738 C CA . LEU A 1 214 ? -9.792 -0.080 -2.295 1.00 88.75 214 LEU A CA 1
ATOM 1739 C C . LEU A 1 214 ? -9.389 1.042 -1.343 1.00 88.75 214 LEU A C 1
ATOM 1741 O O . LEU A 1 214 ? -9.725 0.975 -0.163 1.00 88.75 214 LEU A O 1
ATOM 1745 N N . GLU A 1 215 ? -8.712 2.068 -1.850 1.00 90.62 215 GLU A N 1
ATOM 1746 C CA . GLU A 1 215 ? -8.299 3.225 -1.058 1.00 90.62 215 GLU A CA 1
ATOM 1747 C C . GLU A 1 215 ? -9.502 3.967 -0.465 1.00 90.62 215 GLU A C 1
ATOM 1749 O O . GLU A 1 215 ? -9.539 4.226 0.737 1.00 90.62 215 GLU A O 1
ATOM 1754 N N . GLN A 1 216 ? -10.551 4.186 -1.259 1.00 91.06 216 GLN A N 1
ATOM 1755 C CA . GLN A 1 216 ? -11.791 4.775 -0.770 1.00 91.06 216 GLN A CA 1
ATOM 1756 C C . GLN A 1 216 ? -12.428 3.915 0.332 1.00 91.06 216 GLN A C 1
ATOM 1758 O O . GLN A 1 216 ? -12.842 4.435 1.368 1.00 91.06 216 GLN A O 1
ATOM 1763 N N . SER A 1 217 ? -12.492 2.594 0.138 1.00 89.12 217 SER A N 1
ATOM 1764 C CA . SER A 1 217 ? -13.037 1.676 1.148 1.00 89.12 217 SER A CA 1
ATOM 1765 C C . SER A 1 217 ? -12.199 1.667 2.429 1.00 89.12 217 SER A C 1
ATOM 1767 O O . SER A 1 217 ? -12.753 1.518 3.519 1.00 89.12 217 SER A O 1
ATOM 1769 N N . PHE A 1 218 ? -10.883 1.847 2.303 1.00 86.56 218 PHE A N 1
ATOM 1770 C CA . PHE A 1 218 ? -9.955 1.968 3.421 1.00 86.56 218 PHE A CA 1
ATOM 1771 C C . PHE A 1 218 ? -10.188 3.274 4.197 1.00 86.56 218 PHE A C 1
ATOM 1773 O O . PHE A 1 218 ? -10.374 3.229 5.410 1.00 86.56 218 PHE A O 1
ATOM 1780 N N . MET A 1 219 ? -10.307 4.418 3.511 1.00 87.19 219 MET A N 1
ATOM 1781 C CA . MET A 1 219 ? -10.627 5.709 4.140 1.00 87.19 219 MET A CA 1
ATOM 1782 C C . MET A 1 219 ? -12.013 5.744 4.797 1.00 87.19 219 MET A C 1
ATOM 1784 O O . MET A 1 219 ? -12.193 6.360 5.846 1.00 87.19 219 MET A O 1
ATOM 1788 N N . GLU A 1 220 ? -13.005 5.086 4.193 1.00 87.12 220 GLU A N 1
ATOM 1789 C CA . GLU A 1 220 ? -14.352 4.956 4.761 1.00 87.12 220 GLU A CA 1
ATOM 1790 C C . GLU A 1 220 ? -14.387 4.027 5.993 1.00 87.12 220 GLU A C 1
ATOM 1792 O O . GLU A 1 220 ? -15.400 3.983 6.694 1.00 87.12 220 GLU A O 1
ATOM 1797 N N . GLY A 1 221 ? -13.318 3.261 6.256 1.00 85.38 221 GLY A N 1
ATOM 1798 C CA . GLY A 1 221 ? -13.294 2.206 7.276 1.00 85.38 221 GLY A CA 1
ATOM 1799 C C . GLY A 1 221 ? -14.196 1.016 6.928 1.00 85.38 221 GLY A C 1
ATOM 1800 O O . GLY A 1 221 ? -14.583 0.228 7.793 1.00 85.38 221 GLY A O 1
ATOM 1801 N N . ALA A 1 222 ? -14.575 0.872 5.656 1.00 86.62 222 ALA A N 1
ATOM 1802 C CA . ALA A 1 222 ? -15.456 -0.177 5.161 1.00 86.62 222 ALA A CA 1
ATOM 1803 C C . ALA A 1 222 ? -14.673 -1.471 4.870 1.00 86.62 222 ALA A C 1
ATOM 1805 O O . ALA A 1 222 ? -14.684 -1.992 3.753 1.00 86.62 222 ALA A O 1
ATOM 1806 N N . TYR A 1 223 ? -14.017 -2.030 5.890 1.00 84.31 223 TYR A N 1
ATOM 1807 C CA . TYR A 1 223 ? -13.084 -3.158 5.758 1.00 84.31 223 TYR A CA 1
ATOM 1808 C C . TYR A 1 223 ? -13.693 -4.435 5.160 1.00 84.31 223 TYR A C 1
ATOM 1810 O O . TYR A 1 223 ? -13.013 -5.178 4.452 1.00 84.31 223 TYR A O 1
ATOM 1818 N N . ASN A 1 224 ? -15.004 -4.643 5.328 1.00 84.94 224 ASN A N 1
ATOM 1819 C CA . ASN A 1 224 ? -15.736 -5.728 4.665 1.00 84.94 224 ASN A CA 1
ATOM 1820 C C . ASN A 1 224 ? -15.561 -5.711 3.137 1.00 84.94 224 ASN A C 1
ATOM 1822 O O . ASN A 1 224 ? -15.446 -6.762 2.503 1.00 84.94 224 ASN A O 1
ATOM 1826 N N . ARG A 1 225 ? -15.542 -4.512 2.540 1.00 83.44 225 ARG A N 1
ATOM 1827 C CA . ARG A 1 225 ? -15.360 -4.336 1.095 1.00 83.44 225 ARG A CA 1
ATOM 1828 C C . ARG A 1 225 ? -13.926 -4.628 0.678 1.00 83.44 225 ARG A C 1
ATOM 1830 O O . ARG A 1 225 ? -13.741 -5.302 -0.324 1.00 83.44 225 ARG A O 1
ATOM 1837 N N . VAL A 1 226 ? -12.943 -4.206 1.474 1.00 82.38 226 VAL A N 1
ATOM 1838 C CA . VAL A 1 226 ? -11.513 -4.461 1.220 1.00 82.38 226 VAL A CA 1
ATOM 1839 C C . VAL A 1 226 ? -11.220 -5.964 1.200 1.00 82.38 226 VAL A C 1
ATOM 1841 O O . VAL A 1 226 ? -10.593 -6.464 0.270 1.00 82.38 226 VAL A O 1
ATOM 1844 N N . LEU A 1 227 ? -11.749 -6.712 2.173 1.00 80.06 227 LEU A N 1
ATOM 1845 C CA . LEU A 1 227 ? -11.568 -8.167 2.230 1.00 80.06 227 LEU A CA 1
ATOM 1846 C C . LEU A 1 227 ? -12.337 -8.903 1.123 1.00 80.06 227 LEU A C 1
ATOM 1848 O O . LEU A 1 227 ? -11.841 -9.891 0.586 1.00 80.06 227 LEU A O 1
ATOM 1852 N N . SER A 1 228 ? -13.516 -8.406 0.736 1.00 80.62 228 SER A N 1
ATOM 1853 C CA . SER A 1 228 ? -14.276 -8.960 -0.396 1.00 80.62 228 SER A CA 1
ATOM 1854 C C . SER A 1 228 ? -13.587 -8.687 -1.737 1.00 80.62 228 SER A C 1
ATOM 1856 O O . SER A 1 228 ? -13.605 -9.538 -2.625 1.00 80.62 228 SER A O 1
ATOM 1858 N N . ALA A 1 229 ? -12.924 -7.536 -1.868 1.00 78.81 229 ALA A N 1
ATOM 1859 C CA . ALA A 1 229 ? -12.199 -7.138 -3.070 1.00 78.81 229 ALA A CA 1
ATOM 1860 C C . ALA A 1 229 ? -10.983 -8.034 -3.371 1.00 78.81 229 ALA A C 1
ATOM 1862 O O . ALA A 1 229 ? -10.529 -8.103 -4.511 1.00 78.81 229 ALA A O 1
ATOM 1863 N N . ARG A 1 230 ? -10.515 -8.830 -2.397 1.00 75.69 230 ARG A N 1
ATOM 1864 C CA . ARG A 1 230 ? -9.553 -9.922 -2.634 1.00 75.69 230 ARG A CA 1
ATOM 1865 C C . ARG A 1 230 ? -10.050 -10.927 -3.684 1.00 75.69 230 ARG A C 1
ATOM 1867 O O . ARG A 1 230 ? -9.242 -11.518 -4.389 1.00 75.69 230 ARG A O 1
ATOM 1874 N N . GLN A 1 231 ? -11.365 -11.114 -3.816 1.00 72.38 231 GLN A N 1
ATOM 1875 C CA . GLN A 1 231 ? -11.961 -12.032 -4.797 1.00 72.38 231 GLN A CA 1
ATOM 1876 C C . GLN A 1 231 ? -12.093 -11.412 -6.195 1.00 72.38 231 GLN A C 1
ATOM 1878 O O . GLN A 1 231 ? -12.240 -12.136 -7.175 1.00 72.38 231 GLN A O 1
ATOM 1883 N N . THR A 1 232 ? -12.040 -10.082 -6.302 1.00 74.19 232 THR A N 1
ATOM 1884 C CA . THR A 1 232 ? -12.211 -9.333 -7.559 1.00 74.19 232 THR A CA 1
ATOM 1885 C C . THR A 1 232 ? -10.884 -8.913 -8.184 1.00 74.19 232 THR A C 1
ATOM 1887 O O . THR A 1 232 ? -10.851 -8.027 -9.037 1.00 74.19 232 THR A O 1
ATOM 1890 N N . VAL A 1 233 ? -9.782 -9.526 -7.750 1.00 72.50 233 VAL A N 1
ATOM 1891 C CA . VAL A 1 233 ? -8.435 -9.144 -8.163 1.00 72.50 233 VAL A CA 1
ATOM 1892 C C . VAL A 1 233 ? -8.234 -9.409 -9.664 1.00 72.50 233 VAL A C 1
ATOM 1894 O O . VAL A 1 233 ? -8.405 -10.540 -10.116 1.00 72.50 233 VAL A O 1
ATOM 1897 N N . PRO A 1 234 ? -7.835 -8.391 -10.450 1.00 69.00 234 PRO A N 1
ATOM 1898 C CA . PRO A 1 234 ? -7.690 -8.522 -11.899 1.00 69.00 234 PRO A CA 1
ATOM 1899 C C . PRO A 1 234 ? -6.376 -9.191 -12.351 1.00 69.00 234 PRO A C 1
ATOM 1901 O O . PRO A 1 234 ? -6.264 -9.539 -13.524 1.00 69.00 234 PRO A O 1
ATOM 1904 N N . HIS A 1 235 ? -5.376 -9.353 -11.471 1.00 73.81 235 HIS A N 1
ATOM 1905 C CA . HIS A 1 235 ? -4.076 -9.948 -11.813 1.00 73.81 235 HIS A CA 1
ATOM 1906 C C . HIS A 1 235 ? -3.456 -10.732 -10.644 1.00 73.81 235 HIS A C 1
ATOM 1908 O O . HIS A 1 235 ? -3.372 -10.212 -9.533 1.00 73.81 235 HIS A O 1
ATOM 1914 N N . ASP A 1 236 ? -2.923 -11.929 -10.904 1.00 76.38 236 ASP A N 1
ATOM 1915 C CA . ASP A 1 236 ? -2.380 -12.841 -9.877 1.00 76.38 236 ASP A CA 1
ATOM 1916 C C . ASP A 1 236 ? -1.270 -12.214 -9.014 1.00 76.38 236 ASP A C 1
ATOM 1918 O O . ASP A 1 236 ? -1.190 -12.443 -7.811 1.00 76.38 236 ASP A O 1
ATOM 1922 N N . THR A 1 237 ? -0.437 -11.354 -9.605 1.00 79.31 237 THR A N 1
ATOM 1923 C CA . THR A 1 237 ? 0.628 -10.611 -8.901 1.00 79.31 237 THR A CA 1
ATOM 1924 C C . THR A 1 237 ? 0.115 -9.740 -7.744 1.00 79.31 237 THR A C 1
ATOM 1926 O O . THR A 1 237 ? 0.888 -9.381 -6.862 1.00 79.31 237 THR A O 1
ATOM 1929 N N . TYR A 1 238 ? -1.172 -9.380 -7.719 1.00 82.31 238 TYR A N 1
ATOM 1930 C CA . TYR A 1 238 ? -1.736 -8.518 -6.672 1.00 82.31 238 TYR A CA 1
ATOM 1931 C C . TYR A 1 238 ? -2.084 -9.290 -5.399 1.00 82.31 238 TYR A C 1
ATOM 1933 O O . TYR A 1 238 ? -2.228 -8.669 -4.350 1.00 82.31 238 TYR A O 1
ATOM 1941 N N . VAL A 1 239 ? -2.190 -10.622 -5.464 1.00 85.00 239 VAL A N 1
ATOM 1942 C CA . VAL A 1 239 ? -2.592 -11.457 -4.321 1.00 85.00 239 VAL A CA 1
ATOM 1943 C C . VAL A 1 239 ? -1.657 -11.252 -3.129 1.00 85.00 239 VAL A C 1
ATOM 1945 O O . VAL A 1 239 ? -2.139 -11.044 -2.021 1.00 85.00 239 VAL A O 1
ATOM 1948 N N . TYR A 1 240 ? -0.343 -11.186 -3.366 1.00 86.56 240 TYR A N 1
ATOM 1949 C CA . TYR A 1 240 ? 0.650 -10.927 -2.318 1.00 86.56 240 TYR A CA 1
ATOM 1950 C C . TYR A 1 240 ? 0.371 -9.621 -1.551 1.00 86.56 240 TYR A C 1
ATOM 1952 O O . TYR A 1 240 ? 0.292 -9.614 -0.324 1.00 86.56 240 TYR A O 1
ATOM 1960 N N . PHE A 1 241 ? 0.155 -8.512 -2.267 1.00 86.12 241 PHE A N 1
ATOM 1961 C CA . PHE A 1 241 ? -0.133 -7.225 -1.627 1.00 86.12 241 PHE A CA 1
ATOM 1962 C C . PHE A 1 241 ? -1.515 -7.190 -0.973 1.00 86.12 241 PHE A C 1
ATOM 1964 O O . PHE A 1 241 ? -1.674 -6.534 0.051 1.00 86.12 241 PHE A O 1
ATOM 1971 N N . MET A 1 242 ? -2.503 -7.902 -1.521 1.00 85.75 242 MET A N 1
ATOM 1972 C CA . MET A 1 242 ? -3.831 -8.011 -0.909 1.00 85.75 242 MET A CA 1
ATOM 1973 C C . MET A 1 242 ? -3.795 -8.787 0.409 1.00 85.75 242 MET A C 1
ATOM 1975 O O . MET A 1 242 ? -4.499 -8.422 1.348 1.00 85.75 242 MET A O 1
ATOM 1979 N N . ASP A 1 243 ? -2.966 -9.825 0.500 1.00 86.50 243 ASP A N 1
ATOM 1980 C CA . ASP A 1 243 ? -2.787 -10.601 1.729 1.00 86.50 243 ASP A CA 1
ATOM 1981 C C . ASP A 1 243 ? -2.104 -9.761 2.809 1.00 86.50 243 ASP A C 1
ATOM 1983 O O . ASP A 1 243 ? -2.520 -9.767 3.970 1.00 86.50 243 ASP A O 1
ATOM 1987 N N . LEU A 1 244 ? -1.119 -8.957 2.408 1.00 87.81 244 LEU A N 1
ATOM 1988 C CA . LEU A 1 244 ? -0.458 -8.034 3.316 1.00 87.81 244 LEU A CA 1
ATOM 1989 C C . LEU A 1 244 ? -1.386 -6.893 3.760 1.00 87.81 244 LEU A C 1
ATOM 1991 O O . LEU A 1 244 ? -1.444 -6.585 4.947 1.00 87.81 244 LEU A O 1
ATOM 1995 N N . LEU A 1 245 ? -2.186 -6.339 2.843 1.00 87.62 245 LEU A N 1
ATOM 1996 C CA . LEU A 1 245 ? -3.206 -5.338 3.160 1.00 87.62 245 LEU A CA 1
ATOM 1997 C C . LEU A 1 245 ? -4.250 -5.889 4.138 1.00 87.62 245 LEU A C 1
ATOM 1999 O O . LEU A 1 245 ? -4.662 -5.189 5.058 1.00 87.62 245 LEU A O 1
ATOM 2003 N N . ALA A 1 246 ? -4.669 -7.146 3.964 1.00 86.50 246 ALA A N 1
ATOM 2004 C CA . ALA A 1 246 ? -5.600 -7.800 4.878 1.00 86.50 246 ALA A CA 1
ATOM 2005 C C . ALA A 1 246 ? -5.018 -7.925 6.294 1.00 86.50 246 ALA A C 1
ATOM 2007 O O . ALA A 1 246 ? -5.766 -7.781 7.261 1.00 86.50 246 ALA A O 1
ATOM 2008 N N . LYS A 1 247 ? -3.703 -8.151 6.425 1.00 87.00 247 LYS A N 1
ATOM 2009 C CA . LYS A 1 247 ? -3.019 -8.120 7.723 1.00 87.00 247 LYS A CA 1
ATOM 2010 C C . LYS A 1 247 ? -3.052 -6.711 8.325 1.00 87.00 247 LYS A C 1
ATOM 2012 O O . LYS A 1 247 ? -3.594 -6.546 9.410 1.00 87.00 247 LYS A O 1
ATOM 2017 N N . THR A 1 248 ? -2.616 -5.694 7.579 1.00 87.94 248 THR A N 1
ATOM 2018 C CA . THR A 1 248 ? -2.614 -4.293 8.042 1.00 87.94 248 THR A CA 1
ATOM 2019 C C . THR A 1 248 ? -4.003 -3.810 8.466 1.00 87.94 248 THR A C 1
ATOM 2021 O O . THR A 1 248 ? -4.153 -3.168 9.498 1.00 87.94 248 THR A O 1
ATOM 2024 N N . VAL A 1 249 ? -5.047 -4.148 7.705 1.00 87.38 249 VAL A N 1
ATOM 2025 C CA . VAL A 1 249 ? -6.434 -3.803 8.049 1.00 87.38 249 VAL A CA 1
ATOM 2026 C C . VAL A 1 249 ? -6.868 -4.454 9.363 1.00 87.38 249 VAL A C 1
ATOM 2028 O O . VAL A 1 249 ? -7.544 -3.811 10.162 1.00 87.38 249 VAL A O 1
ATOM 2031 N N . ARG A 1 250 ? -6.490 -5.713 9.610 1.00 87.00 250 ARG A N 1
ATOM 2032 C CA . ARG A 1 250 ? -6.791 -6.386 10.883 1.00 87.00 250 ARG A CA 1
ATOM 2033 C C . ARG A 1 250 ? -6.072 -5.719 12.049 1.00 87.00 250 ARG A C 1
ATOM 2035 O O . ARG A 1 250 ? -6.698 -5.533 13.089 1.00 87.00 250 ARG A O 1
ATOM 2042 N N . ASP A 1 251 ? -4.831 -5.291 11.845 1.00 86.94 251 ASP A N 1
ATOM 2043 C CA . ASP A 1 251 ? -4.052 -4.568 12.853 1.00 86.94 251 ASP A CA 1
ATOM 2044 C C . ASP A 1 251 ? -4.683 -3.210 13.193 1.00 86.94 251 ASP A C 1
ATOM 2046 O O . ASP A 1 251 ? -4.849 -2.879 14.368 1.00 86.94 251 ASP A O 1
ATOM 2050 N N . GLU A 1 252 ? -5.150 -2.463 12.189 1.00 86.50 252 GLU A N 1
ATOM 2051 C CA . GLU A 1 252 ? -5.882 -1.207 12.399 1.00 86.50 252 GLU A CA 1
ATOM 2052 C C . GLU A 1 252 ? -7.229 -1.431 13.109 1.00 86.50 252 GLU A C 1
ATOM 2054 O O . GLU A 1 252 ? -7.572 -0.699 14.041 1.00 86.50 252 GLU A O 1
ATOM 2059 N N . ILE A 1 253 ? -7.990 -2.470 12.738 1.00 87.12 253 ILE A N 1
ATOM 2060 C CA . ILE A 1 253 ? -9.231 -2.839 13.446 1.00 87.12 253 ILE A CA 1
ATOM 2061 C C . ILE A 1 253 ? -8.930 -3.189 14.908 1.00 87.12 253 ILE A C 1
ATOM 2063 O O . ILE A 1 253 ? -9.676 -2.771 15.800 1.00 87.12 253 ILE A O 1
ATOM 2067 N N . GLY A 1 254 ? -7.849 -3.928 15.159 1.00 85.19 254 GLY A N 1
ATOM 2068 C CA . GLY A 1 254 ? -7.381 -4.277 16.496 1.00 85.19 254 GLY A CA 1
ATOM 2069 C C . GLY A 1 254 ? -7.058 -3.037 17.327 1.00 85.19 254 GLY A C 1
ATOM 2070 O O . GLY A 1 254 ? -7.655 -2.830 18.385 1.00 85.19 254 GLY A O 1
ATOM 2071 N N . GLY A 1 255 ? -6.218 -2.144 16.796 1.00 85.44 255 GLY A N 1
ATOM 2072 C CA . GLY A 1 255 ? -5.856 -0.887 17.455 1.00 85.44 255 GLY A CA 1
ATOM 2073 C C . GLY A 1 255 ? -7.041 0.068 17.663 1.00 85.44 255 GLY A C 1
ATOM 2074 O O . GLY A 1 255 ? -7.083 0.821 18.640 1.00 85.44 255 GLY A O 1
ATOM 2075 N N . CYS A 1 256 ? -8.045 0.049 16.781 1.00 85.88 256 CYS A N 1
ATOM 2076 C CA . CYS A 1 256 ? -9.304 0.764 16.998 1.00 85.88 256 CYS A CA 1
ATOM 2077 C C . CYS A 1 256 ? -10.155 0.120 18.101 1.00 85.88 256 CYS A C 1
ATOM 2079 O O . CYS A 1 256 ? -10.760 0.840 18.898 1.00 85.88 256 CYS A O 1
ATOM 2081 N N . SER A 1 257 ? -10.205 -1.211 18.153 1.00 85.62 257 SER A N 1
ATOM 2082 C CA . SER A 1 257 ? -10.997 -1.961 19.134 1.00 85.62 257 SER A CA 1
ATOM 2083 C C . SER A 1 257 ? -10.470 -1.758 20.552 1.00 85.62 257 SER A C 1
ATOM 2085 O O . SER A 1 257 ? -11.268 -1.506 21.452 1.00 85.62 257 SER A O 1
ATOM 2087 N N . GLU A 1 258 ? -9.146 -1.737 20.721 1.00 84.81 258 GLU A N 1
ATOM 2088 C CA . GLU A 1 258 ? -8.474 -1.434 21.992 1.00 84.81 258 GLU A CA 1
ATOM 2089 C C . GLU A 1 258 ? -8.846 -0.041 22.538 1.00 84.81 258 GLU A C 1
ATOM 2091 O O . GLU A 1 258 ? -9.040 0.157 23.737 1.00 84.81 258 GLU A O 1
ATOM 2096 N N . LYS A 1 259 ? -8.996 0.948 21.648 1.00 84.50 259 LYS A N 1
ATOM 2097 C CA . LYS A 1 259 ? -9.374 2.323 22.023 1.00 84.50 259 LYS A CA 1
ATOM 2098 C C . LYS A 1 259 ? -10.871 2.472 22.283 1.00 84.50 259 LYS A C 1
ATOM 2100 O O . LYS A 1 259 ? -11.275 3.323 23.080 1.00 84.50 259 LYS A O 1
ATOM 2105 N N . ALA A 1 260 ? -11.694 1.704 21.571 1.00 85.75 260 ALA A N 1
ATOM 2106 C CA . ALA A 1 260 ? -13.147 1.824 21.599 1.00 85.75 260 ALA A CA 1
ATOM 2107 C C . ALA A 1 260 ? -13.791 1.061 22.764 1.00 85.75 260 ALA A C 1
ATOM 2109 O O . ALA A 1 260 ? -14.764 1.554 23.339 1.00 85.75 260 ALA A O 1
ATOM 2110 N N . TYR A 1 261 ? -13.261 -0.113 23.116 1.00 84.69 261 TYR A N 1
ATOM 2111 C CA . TYR A 1 261 ? -13.872 -1.032 24.074 1.00 84.69 261 TYR A CA 1
ATOM 2112 C C . TYR A 1 261 ? -12.931 -1.349 25.240 1.00 84.69 261 TYR A C 1
ATOM 2114 O O . TYR A 1 261 ? -11.721 -1.408 25.077 1.00 84.69 261 TYR A O 1
ATOM 2122 N N . ASP A 1 262 ? -13.496 -1.578 26.428 1.00 83.19 262 ASP A N 1
ATOM 2123 C CA . ASP A 1 262 ? -12.734 -2.065 27.592 1.00 83.19 262 ASP A CA 1
ATOM 2124 C C . ASP A 1 262 ? -12.560 -3.594 27.553 1.00 83.19 262 ASP A C 1
ATOM 2126 O O . ASP A 1 262 ? -11.557 -4.146 27.997 1.00 83.19 262 ASP A O 1
ATOM 2130 N N . TYR A 1 263 ? -13.560 -4.294 27.022 1.00 86.00 263 TYR A N 1
ATOM 2131 C CA . TYR A 1 263 ? -13.553 -5.734 26.808 1.00 86.00 263 TYR A CA 1
ATOM 2132 C C . TYR A 1 263 ? -14.483 -6.077 25.643 1.00 86.00 263 TYR A C 1
ATOM 2134 O O . TYR A 1 263 ? -15.412 -5.325 25.334 1.00 86.00 263 TYR A O 1
ATOM 2142 N N . LEU A 1 264 ? -14.248 -7.221 25.011 1.00 86.38 264 LEU A N 1
ATOM 2143 C CA . LEU A 1 264 ? -15.034 -7.722 23.891 1.00 86.38 264 LEU A CA 1
ATOM 2144 C C . LEU A 1 264 ? -15.198 -9.235 24.011 1.00 86.38 264 LEU A C 1
ATOM 2146 O O . LEU A 1 264 ? -14.251 -9.935 24.357 1.00 86.38 264 LEU A O 1
ATOM 2150 N N . SER A 1 265 ? -16.390 -9.762 23.733 1.00 88.75 265 SER A N 1
ATOM 2151 C CA . SER A 1 265 ? -16.578 -11.217 23.717 1.00 88.75 265 SER A CA 1
ATOM 2152 C C . SER A 1 265 ? -15.783 -11.841 22.561 1.00 88.75 265 SER A C 1
ATOM 2154 O O . SER A 1 265 ? -15.594 -11.204 21.525 1.00 88.75 265 SER A O 1
ATOM 2156 N N . VAL A 1 266 ? -15.338 -13.094 22.692 1.00 85.69 266 VAL A N 1
ATOM 2157 C CA . VAL A 1 266 ? -14.608 -13.785 21.606 1.00 85.69 266 VAL A CA 1
ATOM 2158 C C . VAL A 1 266 ? -15.451 -13.883 20.323 1.00 85.69 266 VAL A C 1
ATOM 2160 O O . VAL A 1 266 ? -14.920 -13.748 19.223 1.00 85.69 266 VAL A O 1
ATOM 2163 N N . ALA A 1 267 ? -16.774 -14.043 20.449 1.00 86.75 267 ALA A N 1
ATOM 2164 C CA . ALA A 1 267 ? -17.687 -14.095 19.306 1.00 86.75 267 ALA A CA 1
ATOM 2165 C C . ALA A 1 267 ? -17.770 -12.750 18.563 1.00 86.75 267 ALA A C 1
ATOM 2167 O O . ALA A 1 267 ? -17.689 -12.717 17.333 1.00 86.75 267 ALA A O 1
ATOM 2168 N N . ASP A 1 268 ? -17.873 -11.642 19.301 1.00 86.81 268 ASP A N 1
ATOM 2169 C CA . ASP A 1 268 ? -17.917 -10.302 18.710 1.00 86.81 268 ASP A CA 1
ATOM 2170 C C . ASP A 1 268 ? -16.549 -9.908 18.137 1.00 86.81 268 ASP A C 1
ATOM 2172 O O . ASP A 1 268 ? -16.472 -9.353 17.042 1.00 86.81 268 ASP A O 1
ATOM 2176 N N . ALA A 1 269 ? -15.461 -10.258 18.830 1.00 84.56 269 ALA A N 1
ATOM 2177 C CA . ALA A 1 269 ? -14.086 -10.055 18.376 1.00 84.56 269 ALA A CA 1
ATOM 2178 C C . ALA A 1 269 ? -13.825 -10.759 17.043 1.00 84.56 269 ALA A C 1
ATOM 2180 O O . ALA A 1 269 ? -13.313 -10.149 16.103 1.00 84.56 269 ALA A O 1
ATOM 2181 N N . LYS A 1 270 ? -14.263 -12.016 16.927 1.00 86.38 270 LYS A N 1
ATOM 2182 C CA . LYS A 1 270 ? -14.196 -12.780 15.683 1.00 86.38 270 LYS A CA 1
ATOM 2183 C C . LYS A 1 270 ? -14.960 -12.100 14.552 1.00 86.38 270 LYS A C 1
ATOM 2185 O O . LYS A 1 270 ? -14.445 -12.014 13.439 1.00 86.38 270 LYS A O 1
ATOM 2190 N N . GLN A 1 271 ? -16.176 -11.623 14.821 1.00 86.12 271 GLN A N 1
ATOM 2191 C CA . GLN A 1 271 ? -17.002 -10.980 13.802 1.00 86.12 271 GLN A CA 1
ATOM 2192 C C . GLN A 1 271 ? -16.421 -9.630 13.355 1.00 86.12 271 GLN A C 1
ATOM 2194 O O . GLN A 1 271 ? -16.433 -9.334 12.163 1.00 86.12 271 GLN A O 1
ATOM 2199 N N . ILE A 1 272 ? -15.898 -8.830 14.288 1.00 85.44 272 ILE A N 1
ATOM 2200 C CA . ILE A 1 272 ? -15.336 -7.500 14.013 1.00 85.44 272 ILE A CA 1
ATOM 2201 C C . ILE A 1 272 ? -14.008 -7.599 13.257 1.00 85.44 272 ILE A C 1
ATOM 2203 O O . ILE A 1 272 ? -13.821 -6.894 12.269 1.00 85.44 272 ILE A O 1
ATOM 2207 N N . MET A 1 273 ? -13.105 -8.486 13.681 1.00 81.12 273 MET A N 1
ATOM 2208 C CA . MET A 1 273 ? -11.807 -8.693 13.019 1.00 81.12 273 MET A CA 1
ATOM 2209 C C . MET A 1 273 ? -11.888 -9.637 11.811 1.00 81.12 273 MET A C 1
ATOM 2211 O O . MET A 1 273 ? -10.911 -9.811 11.083 1.00 81.12 273 MET A O 1
ATOM 2215 N N . MET A 1 274 ? -13.070 -10.209 11.564 1.00 82.19 274 MET A N 1
ATOM 2216 C CA . MET A 1 274 ? -13.375 -11.042 10.402 1.00 82.19 274 MET A CA 1
ATOM 2217 C C . MET A 1 274 ? -12.452 -12.270 10.291 1.00 82.19 274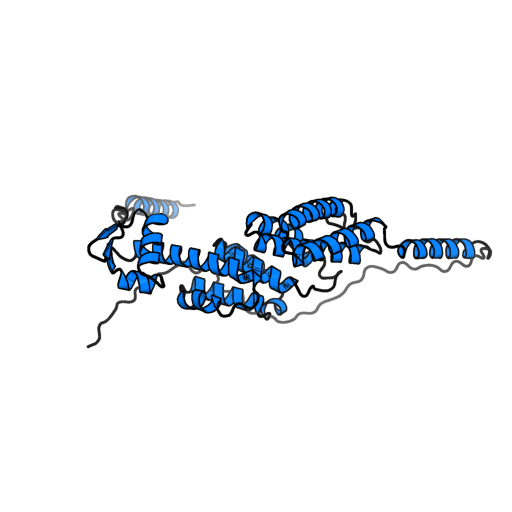 MET A C 1
ATOM 2219 O O . MET A 1 274 ? -11.959 -12.604 9.209 1.00 82.19 274 MET A O 1
ATOM 2223 N N . PHE A 1 275 ? -12.218 -12.942 11.424 1.00 82.62 275 PHE A N 1
ATOM 2224 C CA . PHE A 1 275 ? -11.496 -14.217 11.485 1.00 82.62 275 PHE A CA 1
ATOM 2225 C C . PHE A 1 275 ? -12.411 -15.403 11.166 1.00 82.62 275 PHE A C 1
ATOM 2227 O O . PHE A 1 275 ? -13.606 -15.399 11.480 1.00 82.62 275 PHE A O 1
ATOM 2234 N N . SER A 1 276 ? -11.840 -16.454 10.575 1.00 81.75 276 SER A N 1
ATOM 2235 C CA . SER A 1 276 ? -12.596 -17.661 10.216 1.00 81.75 276 SER A CA 1
ATOM 2236 C C . SER A 1 276 ? -12.752 -18.586 11.425 1.00 81.75 276 SER A C 1
ATOM 2238 O O . SER A 1 276 ? -13.813 -19.184 11.641 1.00 81.75 276 SER A O 1
ATOM 2240 N N . SER A 1 277 ? -11.707 -18.665 12.253 1.00 85.19 277 SER A N 1
ATOM 2241 C CA . SER A 1 277 ? -11.622 -19.552 13.414 1.00 85.19 277 SER A CA 1
ATOM 2242 C C . SER A 1 277 ? -11.296 -18.794 14.698 1.00 85.19 277 SER A C 1
ATOM 2244 O O . SER A 1 277 ? -10.625 -17.766 14.683 1.00 85.19 277 SER A O 1
ATOM 2246 N N . ASP A 1 278 ? -11.742 -19.345 15.824 1.00 81.06 278 ASP A N 1
ATOM 2247 C CA . ASP A 1 278 ? -11.436 -18.832 17.162 1.00 81.06 278 ASP A CA 1
ATOM 2248 C C . ASP A 1 278 ? -9.956 -19.092 17.512 1.00 81.06 278 ASP A C 1
ATOM 2250 O O . ASP A 1 278 ? -9.362 -18.358 18.295 1.00 81.06 278 ASP A O 1
ATOM 2254 N N . GLN A 1 279 ? -9.345 -20.109 16.888 1.00 82.50 279 GLN A N 1
ATOM 2255 C CA . GLN A 1 279 ? -7.919 -20.429 17.027 1.00 82.50 279 GLN A CA 1
ATOM 2256 C C . GLN A 1 279 ? -7.029 -19.372 16.363 1.00 82.50 279 GLN A C 1
ATOM 2258 O O . GLN A 1 279 ? -6.071 -18.924 16.978 1.00 82.50 279 GLN A O 1
ATOM 2263 N N . GLU A 1 280 ? -7.389 -18.917 15.156 1.00 82.75 280 GLU A N 1
ATOM 2264 C CA . GLU A 1 280 ? -6.662 -17.845 14.452 1.00 82.75 280 GLU A CA 1
ATOM 2265 C C . GLU A 1 280 ? -6.666 -16.548 15.268 1.00 82.75 280 GLU A C 1
ATOM 2267 O O . GLU A 1 280 ? -5.670 -15.832 15.315 1.00 82.75 280 GLU A O 1
ATOM 2272 N N . LEU A 1 281 ? -7.787 -16.260 15.937 1.00 82.62 281 LEU A N 1
ATOM 2273 C CA . LEU A 1 281 ? -7.901 -15.107 16.820 1.00 82.62 281 LEU A CA 1
ATOM 2274 C C . LEU A 1 281 ? -6.988 -15.244 18.048 1.00 82.62 281 LEU A C 1
ATOM 2276 O O . LEU A 1 281 ? -6.342 -14.274 18.428 1.00 82.62 281 LEU A O 1
ATOM 2280 N N . ALA A 1 282 ? -6.919 -16.426 18.664 1.00 81.44 282 ALA A N 1
ATOM 2281 C CA . ALA A 1 282 ? -6.036 -16.659 19.805 1.00 81.44 282 ALA A CA 1
ATOM 2282 C C . ALA A 1 282 ? -4.552 -16.535 19.417 1.00 81.44 282 ALA A C 1
ATOM 2284 O O . ALA A 1 282 ? -3.803 -15.852 20.109 1.00 81.44 282 ALA A O 1
ATOM 2285 N N . GLU A 1 283 ? -4.151 -17.114 18.281 1.00 84.56 283 GLU A N 1
ATOM 2286 C CA . GLU A 1 283 ? -2.788 -16.990 17.744 1.00 84.56 283 GLU A CA 1
ATOM 2287 C C . GLU A 1 283 ? -2.429 -15.533 17.431 1.00 84.56 283 GLU A C 1
ATOM 2289 O O . GLU A 1 283 ? -1.335 -15.077 17.759 1.00 84.56 283 GLU A O 1
ATOM 2294 N N . TYR A 1 284 ? -3.359 -14.777 16.842 1.00 83.81 284 TYR A N 1
ATOM 2295 C CA . TYR A 1 284 ? -3.167 -13.353 16.572 1.00 83.81 284 TYR A CA 1
ATOM 2296 C C . TYR A 1 284 ? -2.919 -12.554 17.858 1.00 83.81 284 TYR A C 1
ATOM 2298 O O . TYR A 1 284 ? -2.008 -11.731 17.907 1.00 83.81 284 TYR A O 1
ATOM 2306 N N . ILE A 1 285 ? -3.699 -12.823 18.908 1.00 82.69 285 ILE A N 1
ATOM 2307 C CA . ILE A 1 285 ? -3.554 -12.156 20.206 1.00 82.69 285 ILE A CA 1
ATOM 2308 C C . ILE A 1 285 ? -2.205 -12.497 20.846 1.00 82.69 285 ILE A C 1
ATOM 2310 O O . ILE A 1 285 ? -1.497 -11.597 21.284 1.00 82.69 285 ILE A O 1
ATOM 2314 N N . GLU A 1 286 ? -1.816 -13.773 20.864 1.00 81.06 286 GLU A N 1
ATOM 2315 C CA . GLU A 1 286 ? -0.546 -14.195 21.468 1.00 81.06 286 GLU A CA 1
ATOM 2316 C C . GLU A 1 286 ? 0.684 -13.611 20.758 1.00 81.06 286 GLU A C 1
ATOM 2318 O O . GLU A 1 286 ? 1.678 -13.297 21.415 1.00 81.06 286 GLU A O 1
ATOM 2323 N N . VAL A 1 287 ? 0.633 -13.481 19.429 1.00 80.44 287 VAL A N 1
ATOM 2324 C CA . VAL A 1 287 ? 1.780 -13.043 18.621 1.00 80.44 287 VAL A CA 1
ATOM 2325 C C . VAL A 1 287 ? 1.868 -11.523 18.509 1.00 80.44 287 VAL A C 1
ATOM 2327 O O . VAL A 1 287 ? 2.951 -10.968 18.690 1.00 80.44 287 VAL A O 1
ATOM 2330 N N . GLU A 1 288 ? 0.764 -10.852 18.180 1.00 75.19 288 GLU A N 1
ATOM 2331 C CA . GLU A 1 288 ? 0.774 -9.431 17.800 1.00 75.19 288 GLU A CA 1
ATOM 2332 C C . GLU A 1 288 ? 0.402 -8.506 18.972 1.00 75.19 288 GLU A C 1
ATOM 2334 O O . GLU A 1 288 ? 0.892 -7.381 19.034 1.00 75.19 288 GLU A O 1
ATOM 2339 N N . HIS A 1 289 ? -0.410 -8.972 19.934 1.00 76.00 289 HIS A N 1
ATOM 2340 C CA . HIS A 1 289 ? -0.907 -8.154 21.054 1.00 76.00 289 HIS A CA 1
ATOM 2341 C C . HIS A 1 289 ? -0.809 -8.886 22.401 1.00 76.00 289 HIS A C 1
ATOM 2343 O O . HIS A 1 289 ? -1.836 -9.185 23.020 1.00 76.00 289 HIS A O 1
ATOM 2349 N N . PRO A 1 290 ? 0.412 -9.122 22.923 1.00 70.88 290 PRO A N 1
ATOM 2350 C CA . PRO A 1 290 ? 0.611 -9.811 24.206 1.00 70.88 290 PRO A CA 1
ATOM 2351 C C . PRO A 1 290 ? 0.002 -9.056 25.403 1.00 70.88 290 PRO A C 1
ATOM 2353 O O . PRO A 1 290 ? -0.124 -9.606 26.496 1.00 70.88 290 PRO A O 1
ATOM 2356 N N . GLU A 1 291 ? -0.368 -7.793 25.194 1.00 76.94 291 GLU A N 1
ATOM 2357 C CA . GLU A 1 291 ? -1.040 -6.905 26.143 1.00 76.94 291 GLU A CA 1
ATOM 2358 C C . GLU A 1 291 ? -2.496 -7.343 26.428 1.00 76.94 291 GLU A C 1
ATOM 2360 O O . GLU A 1 291 ? -3.072 -6.981 27.459 1.00 76.94 291 GLU A O 1
ATOM 2365 N N . TRP A 1 292 ? -3.136 -8.076 25.506 1.00 83.50 292 TRP A N 1
ATOM 2366 C CA . TRP A 1 292 ? -4.550 -8.447 25.609 1.00 83.50 292 TRP A CA 1
ATOM 2367 C C . TRP A 1 292 ? -4.713 -9.770 26.358 1.00 83.50 292 TRP A C 1
ATOM 2369 O O . TRP A 1 292 ? -4.094 -10.781 26.033 1.00 83.50 292 TRP A O 1
ATOM 2379 N N . GLU A 1 293 ? -5.602 -9.793 27.351 1.00 80.31 293 GLU A N 1
ATOM 2380 C CA . GLU A 1 293 ? -5.852 -10.996 28.147 1.00 80.31 293 GLU A CA 1
ATOM 2381 C C . GLU A 1 293 ? -7.193 -11.628 27.785 1.00 80.31 293 GLU A C 1
ATOM 2383 O O . GLU A 1 293 ? -8.233 -10.970 27.812 1.00 80.31 293 GLU A O 1
ATOM 2388 N N . ILE A 1 294 ? -7.198 -12.935 27.525 1.00 80.44 294 ILE A N 1
ATOM 2389 C CA . ILE A 1 294 ? -8.434 -13.700 27.341 1.00 80.44 294 ILE A CA 1
ATOM 2390 C C . ILE A 1 294 ? -8.871 -14.240 28.709 1.00 80.44 294 ILE A C 1
ATOM 2392 O O . ILE A 1 294 ? -8.263 -15.166 29.246 1.00 80.44 294 ILE A O 1
ATOM 2396 N N . LYS A 1 295 ? -9.934 -13.668 29.284 1.00 81.06 295 LYS A N 1
ATOM 2397 C CA . LYS A 1 295 ? -10.547 -14.125 30.544 1.00 81.06 295 LYS A CA 1
ATOM 2398 C C . LYS A 1 295 ? -12.026 -14.419 30.329 1.00 81.06 295 LYS A C 1
ATOM 2400 O O . LYS A 1 295 ? -12.741 -13.620 29.735 1.00 81.06 295 LYS A O 1
ATOM 2405 N N . ASP A 1 296 ? -12.480 -15.581 30.799 1.00 74.81 296 ASP A N 1
ATOM 2406 C CA . ASP A 1 296 ? -13.893 -15.995 30.776 1.00 74.81 296 ASP A CA 1
ATOM 2407 C C . ASP A 1 296 ? -14.576 -15.869 29.394 1.00 74.81 296 ASP A C 1
ATOM 2409 O O . ASP A 1 296 ? -15.737 -15.481 29.282 1.00 74.81 296 ASP A O 1
ATOM 2413 N N . GLY A 1 297 ? -13.846 -16.174 28.312 1.00 78.56 297 GLY A N 1
ATOM 2414 C CA . GLY A 1 297 ? -14.369 -16.069 26.942 1.00 78.56 297 GLY A CA 1
ATOM 2415 C C . GLY A 1 297 ? -14.527 -14.631 26.427 1.00 78.56 297 GLY A C 1
ATOM 2416 O O . GLY A 1 297 ? -15.219 -14.408 25.431 1.00 78.56 297 GLY A O 1
ATOM 2417 N N . SER A 1 298 ? -13.889 -13.663 27.088 1.00 82.06 298 SER A N 1
ATOM 2418 C CA . SER A 1 298 ? -13.800 -12.266 26.662 1.00 82.06 298 SER A CA 1
ATOM 2419 C C . SER A 1 298 ? -12.342 -11.829 26.542 1.00 82.06 298 SER A C 1
ATOM 2421 O O . SER A 1 298 ? -11.509 -12.146 27.390 1.00 82.06 298 SER A O 1
ATOM 2423 N N . VAL A 1 299 ? -12.043 -11.089 25.481 1.00 82.00 299 VAL A N 1
ATOM 2424 C CA . VAL A 1 299 ? -10.785 -10.373 25.284 1.00 82.00 299 VAL A CA 1
ATOM 2425 C C . VAL A 1 299 ? -10.873 -9.083 26.086 1.00 82.00 299 VAL A C 1
ATOM 2427 O O . VAL A 1 299 ? -11.724 -8.233 25.824 1.00 82.00 299 VAL A O 1
ATOM 2430 N N . ILE A 1 300 ? -10.032 -8.952 27.101 1.00 83.25 300 ILE A N 1
ATOM 2431 C CA . ILE A 1 300 ? -9.901 -7.734 27.888 1.00 83.25 300 ILE A CA 1
ATOM 2432 C C . ILE A 1 300 ? -8.763 -6.938 27.273 1.00 83.25 300 ILE A C 1
ATOM 2434 O O . ILE A 1 300 ? -7.600 -7.345 27.329 1.00 83.25 300 ILE A O 1
ATOM 2438 N N . PHE A 1 301 ? -9.115 -5.790 26.705 1.00 82.88 301 PHE A N 1
ATOM 2439 C CA . PHE A 1 301 ? -8.129 -4.819 26.282 1.00 82.88 301 PHE A CA 1
ATOM 2440 C C . PHE A 1 301 ? -7.614 -4.168 27.556 1.00 82.88 301 PHE A C 1
ATOM 2442 O O . PHE A 1 301 ? -8.350 -3.463 28.256 1.00 82.88 301 PHE A O 1
ATOM 2449 N N . GLN A 1 302 ? -6.357 -4.434 27.911 1.00 68.94 302 GLN A N 1
ATOM 2450 C CA . GLN A 1 302 ? -5.700 -3.597 28.895 1.00 68.94 302 GLN A CA 1
ATOM 2451 C C . GLN A 1 302 ? -5.599 -2.223 28.253 1.00 68.94 302 GLN A C 1
ATOM 2453 O O . GLN A 1 302 ? -4.639 -1.944 27.547 1.00 68.94 302 GLN A O 1
ATOM 2458 N N . LYS A 1 303 ? -6.590 -1.349 28.487 1.00 60.09 303 LYS A N 1
ATOM 2459 C CA . LYS A 1 303 ? -6.359 0.081 28.329 1.00 60.09 303 LYS A CA 1
ATOM 2460 C C . LYS A 1 303 ? -5.074 0.316 29.087 1.00 60.09 303 LYS A C 1
ATOM 2462 O O . LYS A 1 303 ? -5.073 0.159 30.316 1.00 60.09 303 LYS A O 1
ATOM 2467 N N . ALA A 1 304 ? -4.001 0.656 28.371 1.00 50.34 304 ALA A N 1
ATOM 2468 C CA . ALA A 1 304 ? -2.882 1.329 28.983 1.00 50.34 304 ALA A CA 1
ATOM 2469 C C . ALA A 1 304 ? -3.532 2.344 29.917 1.00 50.34 304 ALA A C 1
ATOM 2471 O O . ALA A 1 304 ? -4.359 3.157 29.487 1.00 50.34 304 ALA A O 1
ATOM 2472 N N . LYS A 1 305 ? -3.333 2.144 31.222 1.00 49.44 305 LYS A N 1
ATOM 2473 C CA . LYS A 1 305 ? -3.823 3.039 32.258 1.00 49.44 305 LYS A CA 1
ATOM 2474 C C . LYS A 1 305 ? -3.159 4.380 31.982 1.00 49.44 305 LYS A C 1
ATOM 2476 O O . LYS A 1 305 ? -2.127 4.689 32.553 1.00 49.44 305 LYS A O 1
ATOM 2481 N N . GLU A 1 306 ? -3.759 5.147 31.094 1.00 47.47 306 GLU A N 1
ATOM 2482 C CA . GLU A 1 306 ? -3.457 6.526 30.811 1.00 47.47 306 GLU A CA 1
ATOM 2483 C C . GLU A 1 306 ? -4.781 7.250 31.041 1.00 47.47 306 GLU A C 1
ATOM 2485 O O . GLU A 1 306 ? -5.677 7.278 30.207 1.00 47.47 306 GLU A O 1
ATOM 2490 N N . THR A 1 307 ? -5.044 7.808 32.221 1.00 45.97 307 THR A N 1
ATOM 2491 C CA . THR A 1 307 ? -4.199 8.841 32.840 1.00 45.97 307 THR A CA 1
ATOM 2492 C C . THR A 1 307 ? -3.639 9.828 31.817 1.00 45.97 307 THR A C 1
ATOM 2494 O O . THR A 1 307 ? -2.567 10.384 32.009 1.00 45.97 307 THR A O 1
ATOM 2497 N N . ALA A 1 308 ? -4.405 10.155 30.777 1.00 49.25 308 ALA A N 1
ATOM 2498 C CA . ALA A 1 308 ? -4.626 11.568 30.562 1.00 49.25 308 ALA A CA 1
ATOM 2499 C C . ALA A 1 308 ? -5.616 11.981 31.663 1.00 49.25 308 ALA A C 1
ATOM 2501 O O . ALA A 1 308 ? -6.816 11.738 31.498 1.00 49.25 308 ALA A O 1
ATOM 2502 N N . PRO A 1 309 ? -5.176 12.542 32.816 1.00 50.62 309 PRO A N 1
ATOM 2503 C CA . PRO A 1 309 ? -6.103 13.356 33.589 1.00 50.62 309 PRO A CA 1
ATOM 2504 C C . PRO A 1 309 ? -6.725 14.289 32.562 1.00 50.62 309 PRO A C 1
ATOM 2506 O O . PRO A 1 309 ? -5.976 14.882 31.782 1.00 50.62 309 PRO A O 1
ATOM 2509 N N . CYS A 1 310 ? -8.060 14.279 32.468 1.00 52.22 310 CYS A N 1
ATOM 2510 C CA . CYS A 1 310 ? -8.844 15.189 31.641 1.00 52.22 310 CYS A CA 1
ATOM 2511 C C . CYS A 1 310 ? -8.066 16.496 31.576 1.00 52.22 310 CYS A C 1
ATOM 2513 O O . CYS A 1 310 ? -7.970 17.121 32.629 1.00 52.22 310 CYS A O 1
ATOM 2515 N N . LYS A 1 311 ? -7.378 16.786 30.449 1.00 59.75 311 LYS A N 1
ATOM 2516 C CA . LYS A 1 311 ? -6.378 17.864 30.398 1.00 59.75 311 LYS A CA 1
ATOM 2517 C C .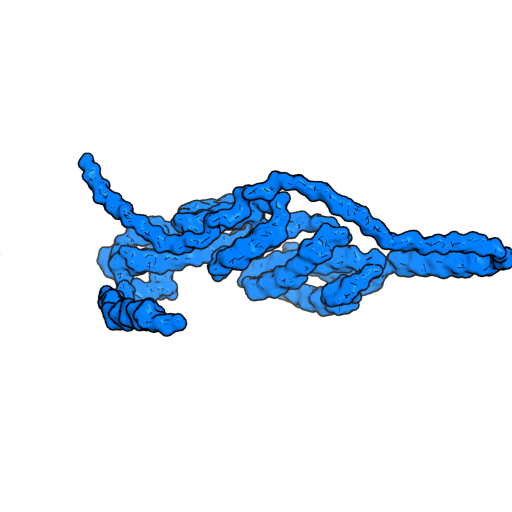 LYS A 1 311 ? -7.093 19.072 30.960 1.00 59.75 311 LYS A C 1
ATOM 2519 O O . LYS A 1 311 ? -8.025 19.553 30.314 1.00 59.75 311 LYS A O 1
ATOM 2524 N N . GLU A 1 312 ? -6.753 19.466 32.188 1.00 65.06 312 GLU A N 1
ATOM 2525 C CA . GLU A 1 312 ? -7.370 20.629 32.794 1.00 65.06 312 GLU A CA 1
ATOM 2526 C C . GLU A 1 312 ? -7.104 21.728 31.783 1.00 65.06 312 GLU A C 1
ATOM 2528 O O . GLU A 1 312 ? -5.955 21.930 31.378 1.00 65.06 312 GLU A O 1
ATOM 2533 N N . ILE A 1 313 ? -8.183 22.299 31.240 1.00 74.50 313 ILE A N 1
ATOM 2534 C CA . ILE A 1 313 ? -8.104 23.304 30.183 1.00 74.50 313 ILE A CA 1
ATOM 2535 C C . ILE A 1 313 ? -7.028 24.291 30.642 1.00 74.50 313 ILE A C 1
ATOM 2537 O O . ILE A 1 313 ? -7.168 24.784 31.764 1.00 74.50 313 ILE A O 1
ATOM 2541 N N . PRO A 1 314 ? -5.945 24.518 29.867 1.00 82.38 314 PRO A N 1
ATOM 2542 C CA . PRO A 1 314 ? -4.751 25.195 30.360 1.00 82.38 314 PRO A CA 1
ATOM 2543 C C . PRO A 1 314 ? -5.069 26.672 30.601 1.00 82.38 314 PRO A C 1
ATOM 2545 O O . PRO A 1 314 ? -4.826 27.552 29.776 1.00 82.38 314 PRO A O 1
ATOM 2548 N N . SER A 1 315 ? -5.659 26.932 31.760 1.00 86.31 315 SER A N 1
ATOM 2549 C CA . SER A 1 315 ? -6.267 28.196 32.156 1.00 86.31 315 SER A CA 1
ATOM 2550 C C . SER A 1 315 ? -5.220 29.299 32.197 1.00 86.31 315 SER A C 1
ATOM 2552 O O . SER A 1 315 ? -5.456 30.394 31.699 1.00 86.31 315 SER A O 1
ATOM 2554 N N . LEU A 1 316 ? -4.013 28.980 32.669 1.00 86.81 316 LEU A N 1
ATOM 2555 C CA . LEU A 1 316 ? -2.870 29.891 32.663 1.00 86.81 316 LEU A CA 1
ATOM 2556 C C . LEU A 1 316 ? -2.418 30.287 31.249 1.00 86.81 316 LEU A C 1
ATOM 2558 O O . LEU A 1 316 ? -2.036 31.437 31.038 1.00 86.81 316 LEU A O 1
ATOM 2562 N N . GLN A 1 317 ? -2.478 29.377 30.270 1.00 88.25 317 GLN A N 1
ATOM 2563 C CA . GLN A 1 317 ? -2.133 29.713 28.883 1.00 88.25 317 GLN A CA 1
ATOM 2564 C C . GLN A 1 317 ? -3.179 30.651 28.273 1.00 88.25 317 GLN A C 1
ATOM 2566 O O . GLN A 1 317 ? -2.806 31.651 27.664 1.00 88.25 317 GLN A O 1
ATOM 2571 N N . LEU A 1 318 ? -4.468 30.384 28.506 1.00 91.75 318 LEU A N 1
ATOM 2572 C CA . LEU A 1 318 ? -5.570 31.251 28.073 1.00 91.75 318 LEU A CA 1
ATOM 2573 C C . LEU A 1 318 ? -5.493 32.647 28.707 1.00 91.75 318 LEU A C 1
ATOM 2575 O O . LEU A 1 318 ? -5.685 33.647 28.016 1.00 91.75 318 LEU A O 1
ATOM 2579 N N . ILE A 1 319 ? -5.162 32.734 29.998 1.00 93.38 319 ILE A N 1
ATOM 2580 C CA . ILE A 1 319 ? -4.978 34.013 30.698 1.00 93.38 319 ILE A CA 1
ATOM 2581 C C . ILE A 1 319 ? -3.807 34.791 30.091 1.00 93.38 319 ILE A C 1
ATOM 2583 O O . ILE A 1 319 ? -3.967 35.962 29.759 1.00 93.38 319 ILE A O 1
ATOM 2587 N N . ASN A 1 320 ? -2.655 34.150 29.876 1.00 93.62 320 ASN A N 1
ATOM 2588 C CA . ASN A 1 320 ? -1.493 34.809 29.274 1.00 93.62 320 ASN A CA 1
ATOM 2589 C C . ASN A 1 320 ? -1.760 35.278 27.839 1.00 93.62 320 ASN A C 1
ATOM 2591 O O . ASN A 1 320 ? -1.370 36.387 27.483 1.00 93.62 320 ASN A O 1
ATOM 2595 N N . GLN A 1 321 ? -2.453 34.474 27.027 1.00 93.38 321 GLN A N 1
ATOM 2596 C CA . GLN A 1 321 ? -2.867 34.878 25.681 1.00 93.38 321 GLN A CA 1
ATOM 2597 C C . GLN A 1 321 ? -3.815 36.081 25.736 1.00 93.38 321 GLN A C 1
ATOM 2599 O O . GLN A 1 321 ? -3.589 37.063 25.038 1.00 93.38 321 GLN A O 1
ATOM 2604 N N . THR A 1 322 ? -4.815 36.055 26.624 1.00 94.69 322 THR A N 1
ATOM 2605 C CA . THR A 1 322 ? -5.778 37.157 26.800 1.00 94.69 322 THR A CA 1
ATOM 2606 C C . THR A 1 322 ? -5.089 38.446 27.254 1.00 94.69 322 THR A C 1
ATOM 2608 O O . THR A 1 322 ? -5.351 39.510 26.698 1.00 94.69 322 THR A O 1
ATOM 2611 N N . LEU A 1 323 ? -4.159 38.360 28.211 1.00 93.88 323 LEU A N 1
ATOM 2612 C CA . LEU A 1 323 ? -3.360 39.501 28.666 1.00 93.88 323 LEU A CA 1
ATOM 2613 C C . LEU A 1 323 ? -2.415 40.014 27.574 1.00 93.88 323 LEU A C 1
ATOM 2615 O O . LEU A 1 323 ? -2.232 41.221 27.450 1.00 93.88 323 LEU A O 1
ATOM 2619 N N . SER A 1 324 ? -1.840 39.127 26.757 1.00 94.56 324 SER A N 1
ATOM 2620 C CA . SER A 1 324 ? -1.007 39.517 25.617 1.00 94.56 324 SER A CA 1
ATOM 2621 C C . SER A 1 324 ? -1.821 40.244 24.548 1.00 94.56 324 SER A C 1
ATOM 2623 O O . SER A 1 324 ? -1.362 41.257 24.031 1.00 94.56 324 SER A O 1
ATOM 2625 N N . TYR A 1 325 ? -3.030 39.765 24.238 1.00 93.81 325 TYR A N 1
ATOM 2626 C CA . TYR A 1 325 ? -3.936 40.447 23.313 1.00 93.81 325 TYR A CA 1
ATOM 2627 C C . TYR A 1 325 ? -4.354 41.817 23.848 1.00 93.81 325 TYR A C 1
ATOM 2629 O O . TYR A 1 325 ? -4.287 42.796 23.110 1.00 93.81 325 TYR A O 1
ATOM 2637 N N . ALA A 1 326 ? -4.722 41.911 25.130 1.00 93.75 326 ALA A N 1
ATOM 2638 C CA . ALA A 1 326 ? -5.052 43.187 25.763 1.00 93.75 326 ALA A CA 1
ATOM 2639 C C . ALA A 1 326 ? -3.867 44.164 25.716 1.00 93.75 326 ALA A C 1
ATOM 2641 O O . ALA A 1 326 ? -4.033 45.316 25.330 1.00 93.75 326 ALA A O 1
ATOM 2642 N N . ARG A 1 327 ? -2.653 43.682 26.009 1.00 92.38 327 ARG A N 1
ATOM 2643 C CA . ARG A 1 327 ? -1.429 44.487 25.965 1.00 92.38 327 ARG A CA 1
ATOM 2644 C C . ARG A 1 327 ? -1.110 45.014 24.565 1.00 92.38 327 ARG A C 1
ATOM 2646 O O . ARG A 1 327 ? -0.704 46.165 24.451 1.00 92.38 327 ARG A O 1
ATOM 2653 N N . GLU A 1 328 ? -1.269 44.207 23.516 1.00 91.69 328 GLU A N 1
ATOM 2654 C CA . GLU A 1 328 ? -1.045 44.671 22.137 1.00 91.69 328 GLU A CA 1
ATOM 2655 C C . GLU A 1 328 ? -2.153 45.618 21.645 1.00 91.69 328 GLU A C 1
ATOM 2657 O O . GLU A 1 328 ? -1.867 46.503 20.847 1.00 91.69 328 GLU A O 1
ATOM 2662 N N . LEU A 1 329 ? -3.393 45.489 22.136 1.00 89.31 329 LEU A N 1
ATOM 2663 C CA . LEU A 1 329 ? -4.483 46.426 21.817 1.00 89.31 329 LEU A CA 1
ATOM 2664 C C . LEU A 1 329 ? -4.343 47.771 22.547 1.00 89.31 329 LEU A C 1
ATOM 2666 O O . LEU A 1 329 ? -4.680 48.810 21.985 1.00 89.31 329 LEU A O 1
ATOM 2670 N N . GLU A 1 330 ? -3.855 47.766 23.788 1.00 87.56 330 GLU A N 1
ATOM 2671 C CA . GLU A 1 330 ? -3.596 48.985 24.571 1.00 87.56 330 GLU A CA 1
ATOM 2672 C C . GLU A 1 330 ? -2.287 49.681 24.183 1.00 87.56 330 GLU A C 1
ATOM 2674 O O . GLU A 1 330 ? -2.060 50.844 24.531 1.00 87.56 330 GLU A O 1
ATOM 2679 N N . ARG A 1 331 ? -1.411 48.992 23.451 1.00 87.62 331 ARG A N 1
ATOM 2680 C CA . ARG A 1 331 ? -0.189 49.574 22.914 1.00 87.62 331 ARG A CA 1
ATOM 2681 C C . ARG A 1 331 ? -0.551 50.554 21.798 1.00 87.62 331 ARG A C 1
ATOM 2683 O O . ARG A 1 331 ? -0.805 50.169 20.662 1.00 87.62 331 ARG A O 1
ATOM 2690 N N . ILE A 1 332 ? -0.537 51.840 22.134 1.00 72.75 332 ILE A N 1
ATOM 2691 C CA . ILE A 1 332 ? -0.639 52.925 21.156 1.00 72.75 332 ILE A CA 1
ATOM 2692 C C . ILE A 1 332 ? 0.567 52.814 20.211 1.00 72.75 332 ILE A C 1
ATOM 2694 O O . ILE A 1 332 ? 1.712 52.853 20.670 1.00 72.75 332 ILE A O 1
ATOM 2698 N N . VAL A 1 333 ? 0.299 52.613 18.918 1.00 60.72 333 VAL A N 1
ATOM 2699 C CA . VAL A 1 333 ? 1.307 52.616 17.842 1.00 60.72 333 VAL A CA 1
ATOM 2700 C C . VAL A 1 333 ? 1.696 54.040 17.487 1.00 60.72 333 VAL A C 1
ATOM 2702 O O . VAL A 1 333 ? 0.775 54.879 17.359 1.00 60.72 333 VAL A O 1
#

Secondary structure (DSSP, 8-state):
-------PPP---------------------PPPP-----------TTSHHHHHHHHHHHHHHTTS--HHHHHHHHHHHHHHHHHHTT-HHHHHHHHHHHHHHHHT-TTSTTT----TTHHHHHHHHHHHHHHHHHHHHHTT-HHHHHHHHHHHHHHHHHSTTTSPPPTTHHHHHHHHHHHHHHTT-HHHHHHHHHHS-HHHHTSHHHHHHHHHHHHHHTT-HHHHHHHGGG-SSGGGHHHHHHHHHHHHHHHHHHHHHH-SEEEHHHHHHHHT-S-HHHHHHHHHHH-TT-EEETTEEE--------------HHHHHHHHHHHHHHHHS--

Radius of gyration: 31.6 Å; chains: 1; bounding box: 74×75×94 Å

pLDDT: mean 70.85, std 22.59, range [20.62, 94.69]

Sequence (333 aa):
MFIVCSKRPFVLPCSWSGFLRERKIERAVSRPLPYLRCERARGDVPSLELDSVALLSRHLHRRSLAMDPKLTEVSQIFERFKAAFVRSDFDTCRRLLSQLKVLLTEFPSLPPLFQKTANAVHELTLAREIYEHAVVLSVKTEDQDAFERDFFQLKPYYTDTCGLIPPSPQEYPILGLNLLRLLVQNRIAEFHTELELLPASALENPYIKHAVELEQSFMEGAYNRVLSARQTVPHDTYVYFMDLLAKTVRDEIGGCSEKAYDYLSVADAKQIMMFSSDQELAEYIEVEHPEWEIKDGSVIFQKAKETAPCKEIPSLQLINQTLSYARELERIV

InterPro domains:
  IPR000717 Proteasome component (PCI) domain [PS50250] (145-317)
  IPR006746 26S proteasome non-ATPase regulatory subunit Rpn12 [PTHR12387] (67-333)
  IPR033464 CSN8/PSMD8/EIF3K [PF10075] (171-308)